Protein 4GDO (pdb70)

Secondary structure (DSSP, 8-state):
----HHHHHHHHHHHHHHHHHHHHHHHHHHHHHHHHHHHTT-/---HHHHHHHHHHHHHHHHHHHHHHHHHHHHHHHHHHHTT-/-HHHHHHHHHHHHHHHHHHHHHHHHHHHHHHHHHHTT-/-THHHHHHHHHHHHHHHHHHHHHHHHHHHHHHHHHHHHHH-/-HHHHHHHHHHHHHHHHHHHHHHHHHHHHH-/-HHHHHHHHHHHHHHHHHHHHHHHHHHHH-

Sequence (223 aa):
SHMRAEERERLAEVEAALEKQRQLAEAHAQAKAQAEREAKELHMRAEERERLAEVEAALEKQRQLAEAHAQAKAQAEREAKELAEERERLAEVEAALEKQRQLAEAHAQAKAQAEREAKELHMRAEERERLAEVEAALEKQRQLAEAHAQAKAQAEREAKELAEVEAALEKQRQLAEAHAQAKAQAEREAKELRLAEVEAALEKQRQLAEAHAQAKAQAEREA

InterPro domains:
  IPR001101 Plectin repeat [PF00681] (2866-2904)
  IPR001101 Plectin repeat [PF00681] (2942-2980)
  IPR001101 Plectin repeat [PF00681] (3194-3232)
  IPR001101 Plectin repeat [PF00681] (3270-3308)
  IPR001101 Plectin repeat [PF00681] (3525-3563)
  IPR001101 Plectin repeat [PF00681] (3601-3639)
  IPR001101 Plectin repeat [PF00681] (3860-3898)
  IPR001101 Plectin repeat [PF00681] (3936-3974)
  IPR001101 Plectin repeat [PF00681] (4065-4100)
  IPR001101 Plectin repeat [PF00681] (4103-4141)
  IPR001101 Plectin repeat [PF00681] (4179-4217)
  IPR001101 Plectin repeat [PF00681] (4280-4308)
  IPR001101 Plectin repeat [PF00681] (4448-4484)
  IPR001101 Plectin repeat [PF00681] (4524-4562)
  IPR001101 Plectin repeat [SM00250] (2826-2863)
  IPR001101 Plectin repeat [SM00250] (2864-2901)
  IPR001101 Plectin repeat [SM00250] (2902-2939)
  IPR001101 Plectin repeat [SM00250] (2940-2977)
  IPR001101 Plectin repeat [SM00250] (2981-3015)
  IPR001101 Plectin repeat [SM00250] (3116-3153)

Structure (mmCIF, N/CA/C/O backbone):
data_4GDO
#
_entry.id   4GDO
#
_cell.length_a   90.620
_cell.length_b   35.870
_cell.length_c   75.690
_cell.angle_alpha   90.00
_cell.angle_beta   94.11
_cell.angle_gamma   90.00
#
_symmetry.space_group_name_H-M   'C 1 2 1'
#
loop_
_entity.id
_entity.type
_entity.pdbx_description
1 polymer Plectin
2 water water
#
loop_
_atom_site.group_PDB
_atom_site.id
_atom_site.type_symbol
_atom_site.label_atom_id
_atom_site.label_alt_id
_atom_site.label_comp_id
_atom_site.label_asym_id
_atom_site.label_entity_id
_atom_site.label_seq_id
_atom_site.pdbx_PDB_ins_code
_atom_site.Cartn_x
_atom_site.Cartn_y
_atom_site.Cartn_z
_atom_site.occupancy
_atom_site.B_iso_or_equiv
_atom_site.auth_seq_id
_atom_site.auth_comp_id
_atom_site.auth_asym_id
_atom_site.auth_atom_id
_atom_site.pdbx_PDB_model_num
ATOM 1 N N . SER A 1 2 ? -17.508 33.039 13.644 1.00 76.82 1379 SER A N 1
ATOM 2 C CA . SER A 1 2 ? -18.937 33.332 13.617 1.00 74.45 1379 SER A CA 1
ATOM 3 C C . SER A 1 2 ? -19.243 34.669 14.287 1.00 75.66 1379 SER A C 1
ATOM 4 O O . SER A 1 2 ? -20.177 35.370 13.896 1.00 80.07 1379 SER A O 1
ATOM 11 N N . HIS A 1 3 ? -18.454 35.018 15.298 1.00 65.84 1380 HIS A N 1
ATOM 12 C CA . HIS A 1 3 ? -18.616 36.293 15.978 1.00 55.44 1380 HIS A CA 1
ATOM 13 C C . HIS A 1 3 ? -17.452 37.236 15.659 1.00 39.49 1380 HIS A C 1
ATOM 14 O O . HIS A 1 3 ? -17.320 38.289 16.276 1.00 34.49 1380 HIS A O 1
ATOM 27 N N . MET A 1 4 ? -16.617 36.860 14.694 1.00 35.85 1381 MET A N 1
ATOM 28 C CA . MET A 1 4 ? -15.513 37.725 14.267 1.00 29.59 1381 MET A CA 1
ATOM 29 C C . MET A 1 4 ? -16.036 38.779 13.294 1.00 26.76 1381 MET A C 1
ATOM 30 O O . MET A 1 4 ? -16.829 38.471 12.395 1.00 24.03 1381 MET A O 1
ATOM 44 N N . ARG A 1 5 ? -15.618 40.023 13.507 1.00 23.54 1382 ARG A N 1
ATOM 45 C CA . ARG A 1 5 ? -15.987 41.141 12.652 1.00 26.46 1382 ARG A CA 1
ATOM 46 C C . ARG A 1 5 ? -15.220 41.079 11.337 1.00 16.99 1382 ARG A C 1
ATOM 47 O O . ARG A 1 5 ? -14.146 40.483 11.269 1.00 18.66 1382 ARG A O 1
ATOM 68 N N . ALA A 1 6 ? -15.762 41.711 10.304 1.00 20.22 1383 ALA A N 1
ATOM 69 C CA . ALA A 1 6 ? -15.160 41.700 8.990 1.00 16.32 1383 ALA A CA 1
AT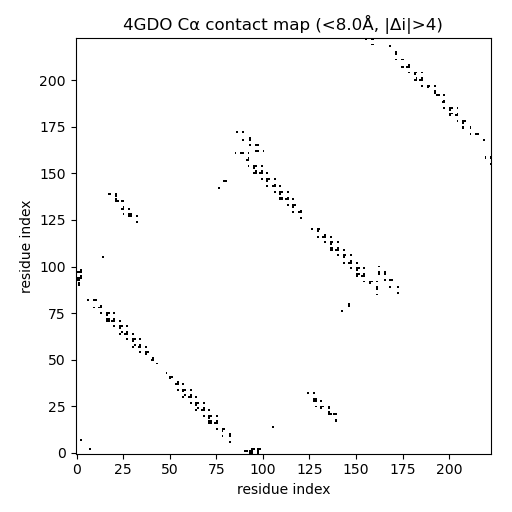OM 70 C C . ALA A 1 6 ? -13.744 42.266 9.040 1.00 11.91 1383 ALA A C 1
ATOM 71 O O . ALA A 1 6 ? -12.852 41.779 8.357 1.00 16.93 1383 ALA A O 1
ATOM 78 N N . GLU A 1 7 ? -13.540 43.302 9.854 1.00 17.88 1384 GLU A N 1
ATOM 79 C CA . GLU A 1 7 ? -12.222 43.941 9.935 1.00 16.75 1384 GLU A CA 1
ATOM 8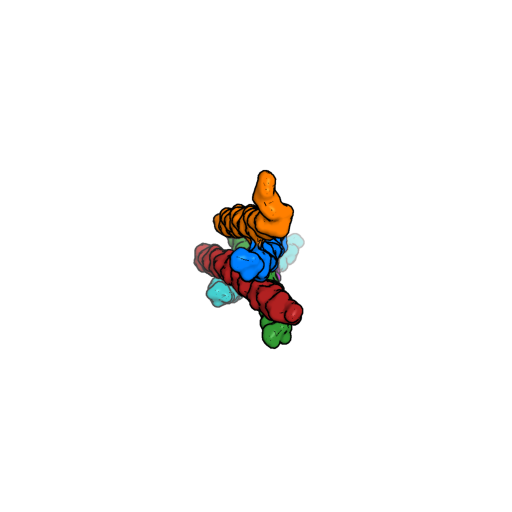0 C C . GLU A 1 7 ? -11.114 42.981 10.371 1.00 19.06 1384 GLU A C 1
ATOM 81 O O . GLU A 1 7 ? -9.979 43.093 9.899 1.00 18.82 1384 GLU A O 1
ATOM 93 N N . GLU A 1 8 ? -11.427 42.081 11.299 1.00 18.36 1385 GLU A N 1
ATOM 94 C CA . GLU A 1 8 ? -10.447 41.121 11.778 1.00 18.08 1385 GLU A CA 1
ATOM 95 C C . GLU A 1 8 ? -10.199 40.070 10.711 1.00 14.71 1385 GLU A C 1
ATOM 96 O O . GLU A 1 8 ? -9.063 39.627 10.543 1.00 14.63 1385 GLU A O 1
ATOM 108 N N . ARG A 1 9 ? -11.248 39.649 10.016 1.00 15.00 1386 ARG A N 1
ATOM 109 C CA . ARG A 1 9 ? -11.079 38.742 8.880 1.00 15.10 1386 ARG A CA 1
ATOM 110 C C . ARG A 1 9 ? -10.187 39.379 7.821 1.00 18.97 1386 ARG A C 1
ATOM 111 O O . ARG A 1 9 ? -9.317 38.721 7.251 1.00 16.52 1386 ARG A O 1
ATOM 132 N N . GLU A 1 10 ? -10.380 40.665 7.567 1.00 17.11 1387 GLU A N 1
ATOM 133 C CA . GLU A 1 10 ? -9.478 41.392 6.673 1.00 14.73 1387 GLU A CA 1
ATOM 134 C C . GLU A 1 10 ? -8.039 41.413 7.178 1.00 17.69 1387 GLU A C 1
ATOM 135 O O . GLU A 1 10 ? -7.106 41.254 6.397 1.00 15.30 1387 GLU A O 1
ATOM 147 N N . ARG A 1 11 ? -7.835 41.620 8.474 1.00 13.17 1388 ARG A N 1
ATOM 148 C CA . ARG A 1 11 ? -6.471 41.697 9.008 1.00 16.47 1388 ARG A CA 1
ATOM 149 C C . ARG A 1 11 ? -5.803 40.346 8.900 1.00 17.77 1388 ARG A C 1
ATOM 150 O O . ARG A 1 11 ? -4.642 40.278 8.561 1.00 14.96 1388 ARG A O 1
ATOM 171 N N . LEU A 1 12 ? -6.530 39.277 9.216 1.00 14.87 1389 LEU A N 1
ATOM 172 C CA . LEU A 1 12 ? -5.994 37.922 9.043 1.00 15.09 1389 LEU A CA 1
ATOM 173 C C . LEU A 1 12 ? -5.555 37.639 7.608 1.00 17.57 1389 LEU A C 1
ATOM 174 O O . LEU A 1 12 ? -4.442 37.107 7.364 1.00 15.32 1389 LEU A O 1
ATOM 190 N N . ALA A 1 13 ? -6.399 38.031 6.661 1.00 12.65 1390 ALA A N 1
ATOM 191 C CA . ALA A 1 13 ? -6.109 37.816 5.234 1.00 13.61 1390 ALA A CA 1
ATOM 192 C C . ALA A 1 13 ? -4.856 38.607 4.826 1.00 17.04 1390 ALA A C 1
ATOM 193 O O . ALA A 1 13 ? -3.971 38.116 4.098 1.00 16.04 1390 ALA A O 1
ATOM 200 N N . GLU A 1 14 ? -4.770 39.833 5.317 1.00 18.34 1391 GLU A N 1
ATOM 201 C CA . GLU A 1 14 ? -3.605 40.681 5.085 1.00 15.20 1391 GLU A CA 1
ATOM 202 C C . GLU A 1 14 ? -2.321 40.040 5.615 1.00 15.01 1391 GLU A C 1
ATOM 203 O O . GLU A 1 14 ? -1.320 40.031 4.910 1.00 14.87 1391 GLU A O 1
ATOM 215 N N . VAL A 1 15 ? -2.338 39.508 6.838 1.00 15.26 1392 VAL A N 1
ATOM 216 C CA . VAL A 1 15 ? -1.152 38.895 7.440 1.00 16.64 1392 VAL A CA 1
ATOM 217 C C . VAL A 1 15 ? -0.753 37.671 6.630 1.00 12.97 1392 VAL A C 1
ATOM 218 O O . VAL A 1 15 ? 0.417 37.471 6.301 1.00 12.59 1392 VAL A O 1
ATOM 231 N N . GLU A 1 16 ? -1.749 36.873 6.275 1.00 15.33 1393 GLU A N 1
ATOM 232 C CA . GLU A 1 16 ? -1.519 35.681 5.493 1.00 16.57 1393 GLU A CA 1
ATOM 233 C C . GLU A 1 16 ? -0.862 36.021 4.158 1.00 17.54 1393 GLU A C 1
ATOM 234 O O . GLU A 1 16 ? 0.122 35.380 3.756 1.00 12.91 1393 GLU A O 1
ATOM 246 N N . ALA A 1 17 ? -1.354 37.063 3.508 1.00 11.80 1394 ALA A N 1
ATOM 247 C CA . ALA A 1 17 ? -0.776 37.495 2.238 1.00 14.74 1394 ALA A CA 1
ATOM 248 C C . ALA A 1 17 ? 0.664 38.014 2.461 1.00 10.47 1394 ALA A C 1
ATOM 249 O O . ALA A 1 17 ? 1.591 37.728 1.682 1.00 13.10 1394 ALA A O 1
ATOM 256 N N . ALA A 1 18 ? 0.879 38.765 3.538 1.00 9.71 1395 ALA A N 1
ATOM 257 C CA . ALA A 1 18 ? 2.224 39.283 3.834 1.00 12.08 1395 ALA A CA 1
ATOM 258 C C . ALA A 1 18 ? 3.234 38.181 4.113 1.00 12.91 1395 ALA A C 1
ATOM 259 O O . ALA A 1 18 ? 4.408 38.294 3.718 1.00 11.88 1395 ALA A O 1
ATOM 266 N N . LEU A 1 19 ? 2.798 37.133 4.804 1.00 14.33 1396 LEU A N 1
ATOM 267 C CA . LEU A 1 19 ? 3.670 36.005 5.058 1.00 9.80 1396 LEU A CA 1
ATOM 268 C C . LEU A 1 19 ? 4.031 35.286 3.760 1.00 12.04 1396 LEU A C 1
ATOM 269 O O . LEU A 1 19 ? 5.157 34.794 3.598 1.00 10.78 1396 LEU A O 1
ATOM 285 N N . GLU A 1 20 ? 3.095 35.217 2.831 1.00 12.51 1397 GLU A N 1
ATOM 286 C CA . GLU A 1 20 ? 3.361 34.596 1.545 1.00 18.25 1397 GLU A CA 1
ATOM 287 C C . GLU A 1 20 ? 4.325 35.440 0.718 1.00 13.79 1397 GLU A C 1
ATOM 288 O O . GLU A 1 20 ? 5.230 34.925 0.080 1.00 14.73 1397 GLU A O 1
ATOM 300 N N . LYS A 1 21 ? 4.137 36.749 0.728 1.00 11.00 1398 LYS A N 1
ATOM 301 C CA . LYS A 1 21 ? 5.076 37.614 0.031 1.00 15.34 1398 LYS A CA 1
ATOM 302 C C . LYS A 1 21 ? 6.488 37.434 0.590 1.00 11.36 1398 LYS A C 1
ATOM 303 O O . LYS A 1 21 ? 7.486 37.346 -0.168 1.00 14.12 1398 LYS A O 1
ATOM 322 N N . GLN A 1 22 ? 6.603 37.379 1.913 1.00 10.62 1399 GLN A N 1
ATOM 323 C CA . GLN A 1 22 ? 7.887 37.126 2.545 1.00 8.27 1399 GLN A CA 1
ATOM 324 C C . GLN A 1 22 ? 8.482 35.773 2.119 1.00 10.84 1399 GLN A C 1
ATOM 325 O O . GLN A 1 22 ? 9.677 35.683 1.804 1.00 12.76 1399 GLN A O 1
ATOM 339 N N . ARG A 1 23 ? 7.663 34.731 2.088 1.00 13.23 1400 ARG A N 1
ATOM 340 C CA . ARG A 1 23 ? 8.127 33.395 1.706 1.00 12.36 1400 ARG A CA 1
ATOM 341 C C . ARG A 1 23 ? 8.643 33.416 0.276 1.00 10.55 1400 ARG A C 1
ATOM 342 O O . ARG A 1 23 ? 9.743 32.928 -0.016 1.00 14.49 1400 ARG A O 1
ATOM 363 N N . GLN A 1 24 ? 7.920 34.088 -0.612 1.00 9.36 1401 GLN A N 1
ATOM 364 C CA . GLN A 1 24 ? 8.344 34.100 -2.001 1.00 12.55 1401 GLN A CA 1
ATOM 365 C C . GLN A 1 24 ? 9.627 34.894 -2.151 1.00 13.24 1401 GLN A C 1
ATOM 366 O O . GLN A 1 24 ? 10.475 34.485 -2.903 1.00 13.92 1401 GLN A O 1
ATOM 380 N N . LEU A 1 25 ? 9.746 36.019 -1.448 1.00 9.05 1402 LEU A N 1
ATOM 381 C CA . LEU A 1 25 ? 10.991 36.790 -1.508 1.00 10.72 1402 LEU A CA 1
ATOM 382 C C . LEU A 1 25 ? 12.182 36.052 -0.891 1.00 11.82 1402 LEU A C 1
ATOM 383 O O . LEU A 1 25 ? 13.336 36.227 -1.334 1.00 11.82 1402 LEU A O 1
ATOM 399 N N . ALA A 1 26 ? 11.934 35.236 0.127 1.00 11.39 1403 ALA A N 1
ATOM 400 C CA . ALA A 1 26 ? 13.027 34.455 0.705 1.00 9.86 1403 ALA A CA 1
ATOM 401 C C . ALA A 1 26 ? 13.578 33.503 -0.337 1.00 15.97 1403 ALA A C 1
ATOM 402 O O . ALA A 1 26 ? 14.796 33.364 -0.467 1.00 12.24 1403 ALA A O 1
ATOM 409 N N . GLU A 1 27 ? 12.687 32.849 -1.073 1.00 16.36 1404 GLU A N 1
ATOM 410 C CA . GLU A 1 27 ? 13.101 31.920 -2.135 1.00 14.85 1404 GLU A CA 1
ATOM 411 C C . GLU A 1 27 ? 13.857 32.657 -3.252 1.00 14.14 1404 GLU A C 1
ATOM 412 O O . GLU A 1 27 ? 14.907 32.194 -3.756 1.00 16.01 1404 GLU A O 1
ATOM 424 N N . ALA A 1 28 ? 13.323 33.813 -3.628 1.00 13.89 1405 ALA A N 1
ATOM 425 C CA . ALA A 1 28 ? 13.922 34.615 -4.667 1.00 13.73 1405 ALA A CA 1
ATOM 426 C C . ALA A 1 28 ? 15.329 35.088 -4.257 1.00 10.60 1405 ALA A C 1
ATOM 427 O O . ALA A 1 28 ? 16.284 35.023 -5.026 1.00 14.94 1405 ALA A O 1
ATOM 434 N N . HIS A 1 29 ? 15.446 35.581 -3.029 1.00 9.78 1406 HIS A N 1
ATOM 435 C CA . HIS A 1 29 ? 16.734 35.974 -2.499 1.00 11.49 1406 HIS A CA 1
ATOM 436 C C . HIS A 1 29 ? 17.739 34.803 -2.496 1.00 12.45 1406 HIS A C 1
ATOM 437 O O . HIS A 1 29 ? 18.923 34.956 -2.879 1.00 10.62 1406 HIS A O 1
ATOM 450 N N . ALA A 1 30 ? 17.300 33.621 -2.053 1.00 13.08 1407 ALA A N 1
ATOM 451 C CA . ALA A 1 30 ? 18.177 32.449 -2.005 1.00 17.18 1407 ALA A CA 1
ATOM 452 C C . ALA A 1 30 ? 18.679 32.084 -3.389 1.00 15.13 1407 ALA A C 1
ATOM 453 O O . ALA A 1 30 ? 19.844 31.736 -3.564 1.00 14.50 1407 ALA A O 1
ATOM 460 N N . GLN A 1 31 ? 17.807 32.215 -4.379 1.00 16.25 1408 GLN A N 1
ATOM 461 C CA . GLN A 1 31 ? 18.166 31.951 -5.753 1.00 15.81 1408 GLN A CA 1
ATOM 462 C C . GLN A 1 31 ? 19.185 32.996 -6.263 1.00 13.64 1408 GLN A C 1
ATOM 463 O O . GLN A 1 31 ? 20.214 32.638 -6.882 1.00 14.70 1408 GLN A O 1
ATOM 477 N N . ALA A 1 32 ? 18.947 34.271 -5.975 1.00 11.12 1409 ALA A N 1
ATOM 478 C CA . ALA A 1 32 ? 19.898 35.340 -6.292 1.00 14.49 1409 ALA A CA 1
ATOM 479 C C . ALA A 1 32 ? 21.253 35.124 -5.636 1.00 14.06 1409 ALA A C 1
ATOM 480 O O . ALA A 1 32 ? 22.299 35.385 -6.244 1.00 12.32 1409 ALA A O 1
ATOM 487 N N . LYS A 1 33 ? 21.236 34.669 -4.389 1.00 11.88 1410 LYS A N 1
ATOM 488 C CA . LYS A 1 33 ? 22.477 34.381 -3.685 1.00 12.83 1410 LYS A CA 1
ATOM 489 C C . LYS A 1 33 ? 23.264 33.230 -4.316 1.00 14.75 1410 LYS A C 1
ATOM 490 O O . LYS A 1 33 ? 24.486 33.321 -4.509 1.00 15.06 1410 LYS A O 1
ATOM 509 N N . ALA A 1 34 ? 22.575 32.147 -4.657 1.00 17.02 1411 ALA A N 1
ATOM 510 C CA . ALA A 1 34 ? 23.262 31.042 -5.316 1.00 18.19 1411 ALA A CA 1
ATOM 511 C C . ALA A 1 34 ? 23.767 31.481 -6.696 1.00 14.22 1411 ALA A C 1
ATOM 512 O O . ALA A 1 34 ? 24.823 31.044 -7.149 1.00 16.89 1411 ALA A O 1
ATOM 519 N N . GLN A 1 35 ? 23.010 32.357 -7.355 1.00 15.72 1412 GLN A N 1
ATOM 520 C CA . GLN A 1 35 ? 23.408 32.873 -8.662 1.00 20.90 1412 GLN A CA 1
ATOM 521 C C . GLN A 1 35 ? 24.676 33.734 -8.592 1.00 20.28 1412 GLN A C 1
ATOM 522 O O . GLN A 1 35 ? 25.597 33.597 -9.422 1.00 15.81 1412 GLN A O 1
ATOM 536 N N . ALA A 1 36 ? 24.720 34.616 -7.596 1.00 14.13 1413 ALA A N 1
ATOM 537 C CA . ALA A 1 36 ? 25.868 35.478 -7.371 1.00 11.93 1413 ALA A CA 1
ATOM 538 C C . ALA A 1 36 ? 27.087 34.631 -6.995 1.00 11.77 1413 ALA A C 1
ATOM 539 O O . ALA A 1 36 ? 28.206 34.876 -7.464 1.00 15.20 1413 ALA A O 1
ATOM 546 N N . GLU A 1 37 ? 26.891 33.641 -6.128 1.00 12.24 1414 GLU A N 1
ATOM 547 C CA . GLU A 1 37 ? 28.010 32.745 -5.778 1.00 16.11 1414 GLU A CA 1
ATOM 548 C C . GLU A 1 37 ? 28.609 32.064 -7.005 1.00 17.86 1414 GLU A C 1
ATOM 549 O O . GLU A 1 37 ? 29.831 31.936 -7.139 1.00 20.80 1414 GLU A O 1
ATOM 561 N N . ARG A 1 38 ? 27.748 31.607 -7.901 1.00 18.61 1415 ARG A N 1
ATOM 562 C CA . ARG A 1 38 ? 28.202 30.901 -9.083 1.00 21.26 1415 ARG A CA 1
ATOM 563 C C . ARG A 1 38 ? 28.893 31.865 -10.007 1.00 22.93 1415 ARG A C 1
ATOM 564 O O . ARG A 1 38 ? 29.935 31.549 -10.545 1.00 19.83 1415 ARG A O 1
ATOM 585 N N . GLU A 1 39 ? 28.329 33.053 -10.177 1.00 17.61 1416 GLU A N 1
ATOM 586 C CA . GLU A 1 39 ? 28.966 34.074 -11.020 1.00 23.47 1416 GLU A CA 1
ATOM 587 C C . GLU A 1 39 ? 30.335 34.537 -10.501 1.00 24.93 1416 GLU A C 1
ATOM 588 O O . GLU A 1 39 ? 31.286 34.747 -11.283 1.00 28.66 1416 GLU A O 1
ATOM 600 N N . ALA A 1 40 ? 30.455 34.702 -9.189 1.00 15.71 1417 ALA A N 1
ATOM 601 C CA . ALA A 1 40 ? 31.713 35.144 -8.589 1.00 20.32 1417 ALA A CA 1
ATOM 602 C C . ALA A 1 40 ? 32.832 34.101 -8.714 1.00 24.31 1417 ALA A C 1
ATOM 603 O O . ALA A 1 40 ? 34.005 34.436 -8.500 1.00 24.03 1417 ALA A O 1
ATOM 610 N N . LYS A 1 41 ? 32.498 32.854 -9.047 1.00 22.01 1418 LYS A N 1
ATOM 611 C CA . LYS A 1 41 ? 33.537 31.854 -9.326 1.00 28.09 1418 LYS A CA 1
ATOM 612 C C . LYS A 1 41 ? 34.416 32.296 -10.478 1.00 36.10 1418 LYS A C 1
ATOM 613 O O . LYS A 1 41 ? 35.582 31.921 -10.558 1.00 40.12 1418 LYS A O 1
ATOM 632 N N . GLU A 1 42 ? 33.863 33.093 -11.382 1.00 36.33 1419 GLU A N 1
ATOM 633 C CA . GLU A 1 42 ? 34.610 33.463 -12.578 1.00 43.76 1419 GLU A CA 1
ATOM 634 C C . GLU A 1 42 ? 35.634 34.571 -12.327 1.00 37.45 1419 GLU A C 1
ATOM 635 O O . GLU A 1 42 ? 36.449 34.877 -13.198 1.00 35.59 1419 GLU A O 1
ATOM 647 N N . LEU A 1 43 ? 35.609 35.159 -11.139 1.00 31.22 1420 LEU A N 1
ATOM 648 C CA . LEU A 1 43 ? 36.562 36.203 -10.784 1.00 29.92 1420 LEU A CA 1
ATOM 649 C C . LEU A 1 43 ? 37.972 35.644 -10.658 1.00 36.78 1420 LEU A C 1
ATOM 650 O O . LEU A 1 43 ? 38.152 34.466 -10.341 1.00 34.35 1420 LEU A O 1
ATOM 667 N N . HIS B 1 3 ? 39.290 50.760 -22.453 1.00 62.47 1380 HIS B N 1
ATOM 668 C CA . HIS B 1 3 ? 40.246 50.085 -23.322 1.00 62.64 1380 HIS B CA 1
ATOM 669 C C . HIS B 1 3 ? 40.657 48.734 -22.746 1.00 50.75 1380 HIS B C 1
ATOM 670 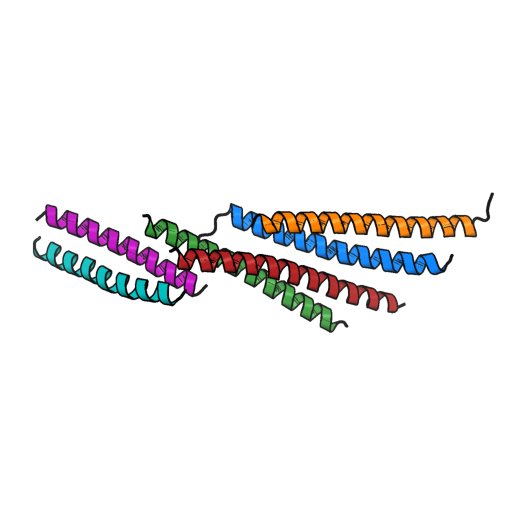O O . HIS B 1 3 ? 41.465 48.021 -23.337 1.00 38.83 1380 HIS B O 1
ATOM 682 N N . MET B 1 4 ? 40.118 48.390 -21.580 1.00 45.01 1381 MET B N 1
ATOM 683 C CA . MET B 1 4 ? 40.368 47.078 -21.004 1.00 36.18 1381 MET B CA 1
ATOM 684 C C . MET B 1 4 ? 39.759 45.994 -21.890 1.00 36.22 1381 MET B C 1
ATOM 685 O O . MET B 1 4 ? 38.908 46.273 -22.731 1.00 41.43 1381 MET B O 1
ATOM 699 N N . ARG B 1 5 ? 40.221 44.762 -21.713 1.00 31.32 1382 ARG B N 1
ATOM 700 C CA . ARG B 1 5 ? 39.748 43.638 -22.507 1.00 34.51 1382 ARG B CA 1
ATOM 701 C C . ARG B 1 5 ? 38.258 43.408 -22.277 1.00 42.80 1382 ARG B C 1
ATOM 702 O O . ARG B 1 5 ? 37.797 43.358 -21.138 1.00 34.99 1382 ARG B O 1
ATOM 723 N N . ALA B 1 6 ? 37.513 43.256 -23.363 1.00 41.64 1383 ALA B N 1
ATOM 724 C CA . ALA B 1 6 ? 36.073 43.054 -23.274 1.00 33.74 1383 ALA B CA 1
ATOM 725 C C . ALA B 1 6 ? 35.714 41.889 -22.353 1.00 31.90 1383 ALA B C 1
ATOM 726 O O . ALA B 1 6 ? 34.684 41.914 -21.689 1.00 33.18 1383 ALA B O 1
ATOM 733 N N . GLU B 1 7 ? 36.557 40.865 -22.317 1.00 29.77 1384 GLU B N 1
ATOM 734 C CA . GLU B 1 7 ? 36.332 39.718 -21.443 1.00 33.43 1384 GLU B CA 1
ATOM 735 C C . GLU B 1 7 ? 36.282 40.150 -19.977 1.00 31.40 1384 GLU B C 1
ATOM 736 O O . GLU B 1 7 ? 35.357 39.797 -19.234 1.00 30.82 1384 GLU B O 1
ATOM 748 N N . GLU B 1 8 ? 37.272 40.927 -19.556 1.00 25.62 1385 GLU B N 1
ATOM 749 C CA . GLU B 1 8 ? 37.300 41.373 -18.169 1.00 25.17 1385 GLU B CA 1
ATOM 750 C C . GLU B 1 8 ? 36.151 42.333 -17.912 1.00 23.21 1385 GLU B C 1
ATOM 751 O O . GLU B 1 8 ? 35.501 42.273 -16.867 1.00 24.88 1385 GLU B O 1
ATOM 763 N N . ARG B 1 9 ? 35.881 43.216 -18.862 1.00 23.50 1386 ARG B N 1
ATOM 764 C CA . ARG B 1 9 ? 34.839 44.203 -18.639 1.00 33.20 1386 ARG B CA 1
ATOM 765 C C . ARG B 1 9 ? 33.500 43.493 -18.451 1.00 25.40 1386 ARG B C 1
ATOM 766 O O . ARG B 1 9 ? 32.748 43.787 -17.514 1.00 22.94 1386 ARG B O 1
ATOM 787 N N . GLU B 1 10 ? 33.204 42.546 -19.335 1.00 21.38 1387 GLU B N 1
ATOM 788 C CA . GLU B 1 10 ? 31.938 41.810 -19.234 1.00 25.24 1387 GLU B CA 1
ATOM 789 C C . GLU B 1 10 ? 31.837 41.004 -17.939 1.00 21.26 1387 GLU B C 1
ATOM 790 O O . GLU B 1 10 ? 30.782 40.956 -17.316 1.00 22.52 1387 GLU B O 1
ATOM 802 N N . ARG B 1 11 ? 32.936 40.387 -17.530 1.00 24.07 1388 ARG B N 1
ATOM 803 C CA . ARG B 1 11 ? 32.958 39.590 -16.309 1.00 23.02 1388 ARG B CA 1
ATOM 804 C C . ARG B 1 11 ? 32.698 40.445 -15.079 1.00 24.95 1388 ARG B C 1
ATOM 805 O O . ARG B 1 11 ? 31.878 40.117 -14.227 1.00 21.25 1388 ARG B O 1
ATOM 826 N N . LEU B 1 12 ? 33.394 41.567 -14.983 1.00 20.78 1389 LEU B N 1
ATOM 827 C CA . LEU B 1 12 ? 33.179 42.434 -13.834 1.00 21.36 1389 LEU B CA 1
ATOM 828 C C . LEU B 1 12 ? 31.735 42.959 -13.775 1.00 18.49 1389 LEU B C 1
ATOM 829 O O . LEU B 1 12 ? 31.138 43.007 -12.707 1.00 19.86 1389 LEU B O 1
ATOM 845 N N . ALA B 1 13 ? 31.162 43.308 -14.929 1.00 15.32 1390 ALA B N 1
ATOM 846 C CA . ALA B 1 13 ? 29.786 43.800 -14.967 1.00 15.15 1390 ALA B CA 1
ATOM 847 C C . ALA B 1 13 ? 28.770 42.751 -14.551 1.00 21.37 1390 ALA B C 1
ATOM 848 O O . ALA B 1 13 ? 27.836 43.065 -13.813 1.00 18.82 1390 ALA B O 1
ATOM 855 N N . GLU B 1 14 ? 28.943 41.522 -15.032 1.00 19.89 1391 GLU B N 1
ATOM 856 C CA . GLU B 1 14 ? 28.000 40.455 -14.732 1.00 21.99 1391 GLU B CA 1
ATOM 857 C C . GLU B 1 14 ? 28.022 40.100 -13.248 1.00 24.01 1391 GLU B C 1
ATOM 858 O O . GLU B 1 14 ? 26.980 39.871 -12.643 1.00 16.99 1391 GLU B O 1
ATOM 870 N N . VAL B 1 15 ? 29.208 40.027 -12.658 1.00 18.29 1392 VAL B N 1
ATOM 871 C CA . VAL B 1 15 ? 29.303 39.759 -11.225 1.00 15.27 1392 VAL B CA 1
ATOM 872 C C . VAL B 1 15 ? 28.725 40.896 -10.388 1.00 15.40 1392 VAL B C 1
ATOM 873 O O . VAL B 1 15 ? 27.956 40.677 -9.439 1.00 16.05 1392 VAL B O 1
ATOM 886 N N . GLU B 1 16 ? 29.082 42.127 -10.734 1.00 15.72 1393 GLU B N 1
ATOM 887 C CA . GLU B 1 16 ? 28.502 43.292 -10.075 1.00 14.48 1393 GLU B CA 1
ATOM 888 C C . GLU B 1 16 ? 26.963 43.272 -10.118 1.00 16.94 1393 GLU B C 1
ATOM 889 O O . GLU B 1 16 ? 26.293 43.597 -9.145 1.00 18.63 1393 GLU B O 1
ATOM 901 N N . ALA B 1 17 ? 26.406 42.882 -11.257 1.00 15.44 1394 ALA B N 1
ATOM 902 C CA . ALA B 1 17 ? 24.972 42.897 -11.416 1.00 16.25 1394 ALA B CA 1
ATOM 903 C C . ALA B 1 17 ? 24.313 41.820 -10.571 1.00 16.59 1394 ALA B C 1
ATOM 904 O O . ALA B 1 17 ? 23.203 42.034 -10.072 1.00 13.44 1394 ALA B O 1
ATOM 911 N N . ALA B 1 18 ? 24.970 40.677 -10.427 1.00 13.32 1395 ALA B N 1
ATOM 912 C CA . ALA B 1 18 ? 24.427 39.575 -9.657 1.00 16.08 1395 ALA B CA 1
ATOM 913 C C . ALA B 1 18 ? 24.458 39.950 -8.184 1.00 15.48 1395 ALA B C 1
ATOM 914 O O . ALA B 1 18 ? 23.526 39.670 -7.435 1.00 13.79 1395 ALA B O 1
ATOM 921 N N . LEU B 1 19 ? 25.527 40.610 -7.756 1.00 16.45 1396 LEU B N 1
ATOM 922 C CA . LEU B 1 19 ? 25.611 41.038 -6.370 1.00 13.32 1396 LEU B CA 1
ATOM 923 C C . LEU B 1 19 ? 24.525 42.058 -6.056 1.00 10.61 1396 LEU B C 1
ATOM 924 O O . LEU B 1 19 ? 23.915 42.043 -4.985 1.00 13.06 1396 LEU B O 1
ATOM 940 N N . GLU B 1 20 ? 24.266 42.951 -7.003 1.00 11.22 1397 GLU B N 1
ATOM 941 C CA . GLU B 1 20 ? 23.273 43.983 -6.786 1.00 16.45 1397 GLU B CA 1
ATOM 942 C C . GLU B 1 20 ? 21.888 43.360 -6.674 1.00 12.78 1397 GLU B C 1
ATOM 943 O O . GLU B 1 20 ? 21.128 43.742 -5.827 1.00 12.81 1397 GLU B O 1
ATOM 955 N N . LYS B 1 21 ? 21.604 42.385 -7.523 1.00 14.54 1398 LYS B N 1
ATOM 956 C CA . LYS B 1 21 ? 20.337 41.670 -7.475 1.00 14.06 1398 LYS B CA 1
ATOM 957 C C . LYS B 1 21 ? 20.117 41.028 -6.111 1.00 14.84 1398 LYS B C 1
ATOM 958 O O . LYS B 1 21 ? 19.050 41.108 -5.536 1.00 11.44 1398 LYS B O 1
ATOM 977 N N . GLN B 1 22 ? 21.142 40.352 -5.616 1.00 13.53 1399 GLN B N 1
ATOM 978 C CA . GLN B 1 22 ? 21.092 39.712 -4.298 1.00 9.49 1399 GLN B CA 1
ATOM 979 C C . GLN B 1 22 ? 20.815 40.742 -3.206 1.00 14.13 1399 GLN B C 1
ATOM 980 O O . GLN B 1 22 ? 19.946 40.551 -2.381 1.00 10.57 1399 GLN B O 1
ATOM 994 N N . ARG B 1 23 ? 21.530 41.863 -3.231 1.00 12.70 1400 ARG B N 1
ATOM 995 C CA . ARG B 1 23 ? 21.302 42.903 -2.244 1.00 12.27 1400 ARG B CA 1
ATOM 996 C C . ARG B 1 23 ? 19.845 43.427 -2.282 1.00 9.77 1400 ARG B C 1
ATOM 997 O O . ARG B 1 23 ? 19.215 43.624 -1.256 1.00 12.47 1400 ARG B O 1
ATOM 1018 N N . GLN B 1 24 ? 19.366 43.716 -3.486 1.00 12.21 1401 GLN B N 1
ATOM 1019 C CA . GLN B 1 24 ? 18.022 44.224 -3.668 1.00 12.85 1401 GLN B CA 1
ATOM 1020 C C . GLN B 1 24 ? 16.994 43.291 -3.103 1.00 13.25 1401 GLN B C 1
ATOM 1021 O O . GLN B 1 24 ? 16.039 43.749 -2.510 1.00 13.68 1401 GLN B O 1
ATOM 1035 N N . LEU B 1 25 ? 17.173 41.992 -3.322 1.00 10.94 1402 LEU B N 1
ATOM 1036 C CA . LEU B 1 25 ? 16.199 41.001 -2.881 1.00 12.59 1402 LEU B CA 1
ATOM 1037 C C . LEU B 1 25 ? 16.293 40.722 -1.389 1.00 11.72 1402 LEU B C 1
ATOM 1038 O O . LEU B 1 25 ? 15.289 40.385 -0.737 1.00 11.45 1402 LEU B O 1
ATOM 1054 N N . ALA B 1 26 ? 17.511 40.806 -0.855 1.00 13.56 1403 ALA B N 1
ATOM 1055 C CA . ALA B 1 26 ? 17.727 40.803 0.583 1.00 13.82 1403 ALA B CA 1
ATOM 1056 C C . ALA B 1 26 ? 16.899 41.917 1.250 1.00 13.34 1403 ALA B C 1
ATOM 1057 O O . ALA B 1 26 ? 16.151 41.679 2.233 1.00 16.25 1403 ALA B O 1
ATOM 1064 N N . GLU B 1 27 ? 17.021 43.140 0.742 1.00 13.03 1404 GLU B N 1
ATOM 1065 C CA . GLU B 1 27 ? 16.250 44.255 1.267 1.00 13.32 1404 GLU B CA 1
ATOM 1066 C C . GLU B 1 27 ? 14.734 44.077 1.042 1.00 10.00 1404 GLU B C 1
ATOM 1067 O O . GLU B 1 27 ? 13.966 44.337 1.935 1.00 13.72 1404 GLU B O 1
ATOM 1079 N N . ALA B 1 28 ? 14.319 43.597 -0.134 1.00 10.59 1405 ALA B N 1
ATOM 1080 C CA . ALA B 1 28 ? 12.911 43.354 -0.374 1.00 12.86 1405 ALA B CA 1
ATOM 1081 C C . ALA B 1 28 ? 12.393 42.355 0.644 1.00 12.48 1405 ALA B C 1
ATOM 1082 O O . ALA B 1 28 ? 11.331 42.540 1.214 1.00 11.24 1405 ALA B O 1
ATOM 1089 N N . HIS B 1 29 ? 13.138 41.287 0.870 1.00 13.89 1406 HIS B N 1
ATOM 1090 C CA . HIS B 1 29 ? 12.714 40.289 1.834 1.00 15.23 1406 HIS B CA 1
ATOM 1091 C C . HIS B 1 29 ? 12.634 40.864 3.259 1.00 15.13 1406 HIS B C 1
ATOM 1092 O O . HIS B 1 29 ? 11.714 40.622 4.011 1.00 14.30 1406 HIS B O 1
ATOM 1105 N N . ALA B 1 30 ? 13.599 41.682 3.622 1.00 12.83 1407 ALA B N 1
ATOM 1106 C CA . ALA B 1 30 ? 13.610 42.252 4.947 1.00 13.53 1407 ALA B CA 1
ATOM 1107 C C . ALA B 1 30 ? 12.404 43.163 5.124 1.00 14.10 1407 ALA B C 1
ATOM 1108 O O . ALA B 1 30 ? 11.854 43.252 6.197 1.00 17.54 1407 ALA B O 1
ATOM 1115 N N . GLN B 1 31 ? 12.052 43.892 4.075 1.00 14.63 1408 GLN B N 1
ATOM 1116 C CA . GLN B 1 31 ? 10.911 44.809 4.124 1.00 13.78 1408 GLN B CA 1
ATOM 1117 C C . GLN B 1 31 ? 9.607 44.021 4.281 1.00 17.53 1408 GLN B C 1
ATOM 1118 O O . GLN B 1 31 ? 8.702 44.415 5.037 1.00 15.19 1408 GLN B O 1
ATOM 1132 N N . ALA B 1 32 ? 9.503 42.922 3.536 1.00 16.53 1409 ALA B N 1
ATOM 1133 C CA . ALA B 1 32 ? 8.316 42.058 3.605 1.00 13.03 1409 ALA B CA 1
ATOM 1134 C C . ALA B 1 32 ? 8.156 41.381 4.959 1.00 13.27 1409 ALA B C 1
ATOM 1135 O O . ALA B 1 32 ? 7.041 41.291 5.514 1.00 12.44 1409 ALA B O 1
ATOM 1142 N N . LYS B 1 33 ? 9.253 40.914 5.513 1.00 14.02 1410 LYS B N 1
ATOM 1143 C CA . LYS B 1 33 ? 9.244 40.378 6.869 1.00 14.43 1410 LYS B CA 1
ATOM 1144 C C . LYS B 1 33 ? 8.813 41.416 7.900 1.00 18.96 1410 LYS B C 1
ATOM 1145 O O . LYS B 1 33 ? 8.010 41.121 8.773 1.00 18.24 1410 LYS B O 1
ATOM 1164 N N . ALA B 1 34 ? 9.346 42.627 7.799 1.00 14.16 1411 ALA B N 1
ATOM 1165 C CA . ALA B 1 34 ? 8.995 43.686 8.742 1.00 14.35 1411 ALA B CA 1
ATOM 1166 C C . ALA B 1 34 ? 7.494 43.993 8.662 1.00 13.96 1411 ALA B C 1
ATOM 1167 O O . ALA B 1 34 ? 6.817 44.126 9.691 1.00 19.89 1411 ALA B O 1
ATOM 1174 N N . GLN B 1 35 ? 6.974 44.099 7.436 1.00 13.27 1412 GLN B N 1
ATOM 1175 C CA . GLN B 1 35 ? 5.541 44.282 7.231 1.00 18.45 1412 GLN B CA 1
ATOM 1176 C C . GLN B 1 35 ? 4.699 43.152 7.816 1.00 21.82 1412 GLN B C 1
ATOM 1177 O O . GLN B 1 35 ? 3.687 43.410 8.478 1.00 18.11 1412 GLN B O 1
ATOM 1191 N N . ALA B 1 36 ? 5.090 41.902 7.578 1.00 14.73 1413 ALA B N 1
ATOM 1192 C CA . ALA B 1 36 ? 4.320 40.777 8.103 1.00 18.04 1413 ALA B CA 1
ATOM 1193 C C . ALA B 1 36 ? 4.307 40.758 9.628 1.00 22.48 1413 ALA B C 1
ATOM 1194 O O . ALA B 1 36 ? 3.285 40.432 10.254 1.00 18.20 1413 ALA B O 1
ATOM 1201 N N . GLU B 1 37 ? 5.448 41.083 10.221 1.00 16.32 1414 GLU B N 1
ATOM 1202 C CA . GLU B 1 37 ? 5.600 41.066 11.677 1.00 14.66 1414 GLU B CA 1
ATOM 1203 C C . GLU B 1 37 ? 4.769 42.174 12.287 1.00 22.55 1414 GLU B C 1
ATOM 1204 O O . GLU B 1 37 ? 4.117 41.979 13.308 1.00 21.08 1414 GLU B O 1
ATOM 1216 N N . ARG B 1 38 ? 4.795 43.342 11.666 1.00 20.22 1415 ARG B N 1
ATOM 1217 C CA . ARG B 1 38 ? 4.031 44.486 12.156 1.00 30.09 1415 ARG B CA 1
ATOM 1218 C C . ARG B 1 38 ? 2.535 44.168 12.189 1.00 27.80 1415 ARG B C 1
ATOM 1219 O O . ARG B 1 38 ? 1.856 44.339 13.214 1.00 25.58 1415 ARG B O 1
ATOM 1240 N N . GLU B 1 39 ? 2.032 43.722 11.046 1.00 20.05 1416 GLU B N 1
ATOM 1241 C CA . GLU B 1 39 ? 0.629 43.339 10.909 1.00 18.77 1416 GLU B CA 1
ATOM 1242 C C . GLU B 1 39 ? 0.215 42.178 11.801 1.00 25.04 1416 GLU B C 1
ATOM 1243 O O . GLU B 1 39 ? -0.919 42.131 12.255 1.00 24.46 1416 GLU B O 1
ATOM 1255 N N . ALA B 1 40 ? 1.121 41.253 12.071 1.00 15.68 1417 ALA B N 1
ATOM 1256 C CA . ALA B 1 40 ? 0.789 40.151 12.958 1.00 21.62 1417 ALA B CA 1
ATOM 1257 C C . ALA B 1 40 ? 0.562 40.661 14.387 1.00 28.48 1417 ALA B C 1
ATOM 1258 O O . ALA B 1 40 ? -0.307 40.185 15.115 1.00 24.87 1417 ALA B O 1
ATOM 1265 N N . LYS B 1 41 ? 1.324 41.660 14.800 1.00 31.01 1418 LYS B N 1
ATOM 1266 C CA . LYS B 1 41 ? 1.173 42.126 16.171 1.00 38.83 1418 LYS B CA 1
ATOM 1267 C C . LYS B 1 41 ? -0.004 43.098 16.308 1.00 44.24 1418 LYS B C 1
ATOM 1268 O O . LYS B 1 41 ? -0.288 43.594 17.399 1.00 51.96 1418 LYS B O 1
ATOM 1287 N N . GLU B 1 42 ? -0.708 43.329 15.202 1.00 42.35 1419 GLU B N 1
ATOM 1288 C CA . GLU B 1 42 ? -1.948 44.114 15.205 1.00 42.98 1419 GLU B CA 1
ATOM 1289 C C . GLU B 1 42 ? -3.205 43.232 15.125 1.00 41.52 1419 GLU B C 1
ATOM 1290 O O . GLU B 1 42 ? -4.329 43.734 15.047 1.00 36.21 1419 GLU B O 1
ATOM 1302 N N . LEU B 1 43 ? -3.018 41.915 15.138 1.00 31.25 1420 LEU B N 1
ATOM 1303 C CA . LEU B 1 43 ? -4.136 40.987 15.107 1.00 32.29 1420 LEU B CA 1
ATOM 1304 C C . LEU B 1 43 ? -4.911 40.941 16.416 1.00 37.52 1420 LEU B C 1
ATOM 1305 O O . LEU B 1 43 ? -4.417 41.310 17.479 1.00 34.39 1420 LEU B O 1
ATOM 1322 N N . ALA C 1 6 ? -27.441 41.055 28.636 1.00 106.92 1383 ALA C N 1
ATOM 1323 C CA . ALA C 1 6 ? -26.829 42.032 27.744 1.00 108.54 1383 ALA C CA 1
ATOM 1324 C C . ALA C 1 6 ? -25.329 42.111 28.000 1.00 115.31 1383 ALA C C 1
ATOM 1325 O O . ALA C 1 6 ? -24.532 42.202 27.065 1.00 108.68 1383 ALA C O 1
ATOM 1331 N N . GLU C 1 7 ? -24.953 42.078 29.273 1.00 131.14 1384 GLU C N 1
ATOM 1332 C CA . GLU C 1 7 ? -23.548 42.099 29.658 1.00 139.68 1384 GLU C CA 1
ATOM 1333 C C . GLU C 1 7 ? -22.922 40.732 29.413 1.00 134.15 1384 GLU C C 1
ATOM 1334 O O . GLU C 1 7 ? -21.855 40.626 28.807 1.00 138.80 1384 GLU C O 1
ATOM 1340 N N . GLU C 1 8 ? -23.592 39.689 29.892 1.00 118.57 1385 GLU C N 1
ATOM 1341 C CA . GLU C 1 8 ? -23.149 38.322 29.659 1.00 103.39 1385 GLU C CA 1
ATOM 1342 C C . GLU C 1 8 ? -23.137 38.038 28.164 1.00 88.20 1385 GLU C C 1
ATOM 1343 O O . GLU C 1 8 ? -22.199 37.437 27.643 1.00 89.17 1385 GLU C O 1
ATOM 1349 N N . ARG C 1 9 ? -24.186 38.482 27.479 1.00 70.84 1386 ARG C N 1
ATOM 1350 C CA . ARG C 1 9 ? -24.304 38.282 26.041 1.00 60.83 1386 ARG C CA 1
ATOM 1351 C C . ARG C 1 9 ? -23.100 38.867 25.308 1.00 56.21 1386 ARG C C 1
ATOM 1352 O O . ARG C 1 9 ? -22.548 38.233 24.413 1.00 49.34 1386 ARG C O 1
ATOM 1358 N N . GLU C 1 10 ? -22.708 40.078 25.694 1.00 60.70 1387 GLU C N 1
ATOM 1359 C CA . GLU C 1 10 ? -21.605 40.783 25.050 1.00 62.94 1387 GLU C CA 1
ATOM 1360 C C . GLU C 1 10 ? -20.277 40.065 25.257 1.00 58.46 1387 GLU C C 1
ATOM 1361 O O . GLU C 1 10 ? -19.500 39.907 24.319 1.00 52.74 1387 GLU C O 1
ATOM 1373 N N . ARG C 1 11 ? -20.016 39.635 26.486 1.00 54.61 1388 ARG C N 1
ATOM 1374 C CA . ARG C 1 11 ? -18.734 39.025 26.813 1.00 56.62 1388 ARG C CA 1
ATOM 1375 C C . ARG C 1 11 ? -18.662 37.575 26.344 1.00 52.77 1388 ARG C C 1
ATOM 1376 O O . ARG C 1 11 ? -17.580 37.038 26.113 1.00 53.47 1388 ARG C O 1
ATOM 1397 N N . LEU C 1 12 ? -19.815 36.940 26.195 1.00 49.55 1389 LEU C N 1
ATOM 1398 C CA . LEU C 1 12 ? -19.855 35.613 25.608 1.00 52.33 1389 LEU C CA 1
ATOM 1399 C C . LEU C 1 12 ? -19.426 35.709 24.149 1.00 47.94 1389 LEU C C 1
ATOM 1400 O O . LEU C 1 12 ? -18.602 34.923 23.675 1.00 43.49 1389 LEU C O 1
ATOM 1416 N N . ALA C 1 13 ? -19.973 36.696 23.448 1.00 40.90 1390 ALA C N 1
ATOM 1417 C CA . ALA C 1 13 ? -19.640 36.908 22.053 1.00 39.61 1390 ALA C CA 1
ATOM 1418 C C . ALA C 1 13 ? -18.141 37.140 21.920 1.00 39.65 1390 ALA C C 1
ATOM 1419 O O . ALA C 1 13 ? -17.503 36.601 21.016 1.00 38.64 1390 ALA C O 1
ATOM 1426 N N . GLU C 1 14 ? -17.587 37.938 22.828 1.00 36.87 1391 GLU C N 1
ATOM 1427 C CA . GLU C 1 14 ? -16.170 38.270 22.790 1.00 42.02 1391 GLU C CA 1
ATOM 1428 C C . GLU C 1 14 ? -15.315 37.012 22.776 1.00 40.05 1391 GLU C C 1
ATOM 1429 O O . GLU C 1 14 ? -14.343 36.928 22.018 1.00 31.33 1391 GLU C O 1
ATOM 1441 N N . VAL C 1 15 ? -15.679 36.034 23.603 1.00 40.95 1392 VAL C N 1
ATOM 1442 C CA . VAL C 1 15 ? -14.877 34.819 23.746 1.00 40.99 1392 VAL C CA 1
ATOM 1443 C C . VAL C 1 15 ? -14.980 33.940 22.513 1.00 40.73 1392 VAL C C 1
ATOM 1444 O O . VAL C 1 15 ? -13.990 33.352 22.059 1.00 34.48 1392 VAL C O 1
ATOM 1457 N N . GLU C 1 16 ? -16.179 33.845 21.965 1.00 34.91 1393 GLU C N 1
ATOM 1458 C CA . GLU C 1 16 ? -16.373 33.081 20.745 1.00 44.57 1393 GLU C CA 1
ATOM 1459 C C . GLU C 1 16 ? -15.560 33.687 19.595 1.00 39.58 1393 GLU C C 1
ATOM 1460 O O . GLU C 1 16 ? -14.954 32.961 18.797 1.00 36.72 1393 GLU C O 1
ATOM 1472 N N . ALA C 1 17 ? -15.525 35.015 19.520 1.00 33.26 1394 ALA C N 1
ATOM 1473 C CA . ALA C 1 17 ? -14.774 35.681 18.464 1.00 28.41 1394 ALA C CA 1
ATOM 1474 C C . ALA C 1 17 ? -13.275 35.465 18.652 1.00 28.56 1394 ALA C C 1
ATOM 1475 O O . ALA C 1 17 ? -12.539 35.303 17.683 1.00 28.05 1394 ALA C O 1
ATOM 1482 N N . ALA C 1 18 ? -12.833 35.466 19.908 1.00 29.62 1395 ALA C N 1
ATOM 1483 C CA . ALA C 1 18 ? -11.437 35.193 20.218 1.00 33.10 1395 ALA C CA 1
ATOM 1484 C C . ALA C 1 18 ? -11.082 33.763 19.841 1.00 26.49 1395 ALA C C 1
ATOM 1485 O O . ALA C 1 18 ? -9.957 33.485 19.400 1.00 23.18 1395 ALA C O 1
ATOM 1492 N N . LEU C 1 19 ? -12.031 32.854 20.033 1.00 30.05 1396 LEU C N 1
ATOM 1493 C CA . LEU C 1 19 ? -11.809 31.450 19.725 1.00 34.63 1396 LEU C CA 1
ATOM 1494 C C . LEU C 1 19 ? -11.770 31.269 18.222 1.00 31.69 1396 LEU C C 1
ATOM 1495 O O . LEU C 1 19 ? -10.980 30.491 17.704 1.00 31.62 1396 LEU C O 1
ATOM 1511 N N . GLU C 1 20 ? -12.604 31.999 17.500 1.00 25.17 1397 GLU C N 1
ATOM 1512 C CA . GLU C 1 20 ? -12.569 31.902 16.050 1.00 25.87 1397 GLU C CA 1
ATOM 1513 C C . GLU C 1 20 ? -11.199 32.386 15.539 1.00 32.08 1397 GLU C C 1
ATOM 1514 O O . GLU C 1 20 ? -10.644 31.828 14.583 1.00 29.53 1397 GLU C O 1
ATOM 1526 N N . LYS C 1 21 ? -10.639 33.399 16.199 1.00 23.41 1398 LYS C N 1
ATOM 1527 C CA . LYS C 1 21 ? -9.376 33.963 15.775 1.00 22.31 1398 LYS C CA 1
ATOM 1528 C C . LYS C 1 21 ? -8.301 32.923 16.017 1.00 22.02 1398 LYS C C 1
ATOM 1529 O O . LYS C 1 21 ? -7.475 32.645 15.148 1.00 20.96 1398 LYS C O 1
ATOM 1548 N N . GLN C 1 22 ? -8.334 32.308 17.188 1.00 23.74 1399 GLN C N 1
ATOM 1549 C CA . GLN C 1 22 ? -7.420 31.203 17.440 1.00 27.38 1399 GLN C CA 1
ATOM 1550 C C . GLN C 1 22 ? -7.634 30.073 16.415 1.00 25.17 1399 GLN C C 1
ATOM 1551 O O . GLN C 1 22 ? -6.674 29.535 15.879 1.00 20.49 1399 GLN C O 1
ATOM 1565 N N . ARG C 1 23 ? -8.889 29.737 16.122 1.00 26.19 1400 ARG C N 1
ATOM 1566 C CA . ARG C 1 23 ? -9.199 28.681 15.150 1.00 25.22 1400 ARG C CA 1
ATOM 1567 C C . ARG C 1 23 ? -8.632 28.985 13.763 1.00 30.90 1400 ARG C C 1
ATOM 1568 O O . ARG C 1 23 ? -8.001 28.141 13.137 1.00 30.62 1400 ARG C O 1
ATOM 1589 N N . GLN C 1 24 ? -8.849 30.197 13.279 1.00 26.17 1401 GLN C N 1
ATOM 1590 C CA . GLN C 1 24 ? -8.378 30.561 11.968 1.00 23.26 1401 GLN C CA 1
ATOM 1591 C C . GLN C 1 24 ? -6.838 30.511 11.918 1.00 24.58 1401 GLN C C 1
ATOM 1592 O O . GLN C 1 24 ? -6.255 30.080 10.925 1.00 22.34 1401 GLN C O 1
ATOM 1606 N N . LEU C 1 25 ? -6.181 30.939 12.992 1.00 23.60 1402 LEU C N 1
ATOM 1607 C CA . LEU C 1 25 ? -4.720 30.908 13.023 1.00 25.65 1402 LEU C CA 1
ATOM 1608 C C . LEU C 1 25 ? -4.217 29.476 13.152 1.00 19.77 1402 LEU C C 1
ATOM 1609 O O . LEU C 1 25 ? -3.125 29.161 12.691 1.00 18.39 1402 LEU C O 1
ATOM 1625 N N . ALA C 1 26 ? -4.994 28.610 13.802 1.00 22.72 1403 ALA C N 1
ATOM 1626 C CA . ALA C 1 26 ? -4.593 27.207 13.923 1.00 22.66 1403 ALA C CA 1
ATOM 1627 C C . ALA C 1 26 ? -4.692 26.522 12.569 1.00 26.19 1403 ALA C C 1
ATOM 1628 O O . ALA C 1 26 ? -3.848 25.684 12.227 1.00 21.58 1403 ALA C O 1
ATOM 1635 N N . GLU C 1 27 ? -5.702 26.913 11.796 1.00 22.29 1404 GLU C N 1
ATOM 1636 C CA . GLU C 1 27 ? -5.864 26.460 10.413 1.00 25.35 1404 GLU C CA 1
ATOM 1637 C C . GLU C 1 27 ? -4.649 26.874 9.594 1.00 24.59 1404 GLU C C 1
ATOM 1638 O O . GLU C 1 27 ? -4.035 26.060 8.903 1.00 21.75 1404 GLU C O 1
ATOM 1650 N N . ALA C 1 28 ? -4.310 28.156 9.675 1.00 22.87 1405 ALA C N 1
ATOM 1651 C CA . ALA C 1 28 ? -3.202 28.702 8.911 1.00 22.76 1405 ALA C CA 1
ATOM 1652 C C . ALA C 1 28 ? -1.884 28.028 9.309 1.00 17.30 1405 ALA C C 1
ATOM 1653 O O . ALA C 1 28 ? -1.106 27.635 8.458 1.00 16.52 1405 ALA C O 1
ATOM 1660 N N . HIS C 1 29 ? -1.626 27.890 10.608 1.00 18.57 1406 HIS C N 1
ATOM 1661 C CA . HIS C 1 29 ? -0.421 27.194 11.050 1.00 15.29 1406 HIS C CA 1
ATOM 1662 C C . HIS C 1 29 ? -0.373 25.736 10.593 1.00 18.03 1406 HIS C C 1
ATOM 1663 O O . HIS C 1 29 ? 0.664 25.232 10.199 1.00 20.88 1406 HIS C O 1
ATOM 1676 N N . ALA C 1 30 ? -1.509 25.051 10.641 1.00 18.06 1407 ALA C N 1
ATOM 1677 C CA . ALA C 1 30 ? -1.525 23.660 10.207 1.00 18.41 1407 ALA C CA 1
ATOM 1678 C C . ALA C 1 30 ? -1.148 23.548 8.738 1.00 16.72 1407 ALA C C 1
ATOM 1679 O O . ALA C 1 30 ? -0.413 22.626 8.331 1.00 17.54 1407 ALA C O 1
ATOM 1686 N N . GLN C 1 31 ? -1.663 24.483 7.948 1.00 16.83 1408 GLN C N 1
ATOM 1687 C CA . GLN C 1 31 ? -1.394 24.519 6.523 1.00 18.54 1408 GLN C CA 1
ATOM 1688 C C . GLN C 1 31 ? 0.108 24.736 6.273 1.00 18.32 1408 GLN C C 1
ATOM 1689 O O . GLN C 1 31 ? 0.725 24.048 5.453 1.00 15.73 1408 GLN C O 1
ATOM 1703 N N . ALA C 1 32 ? 0.694 25.690 6.982 1.00 14.43 1409 ALA C N 1
ATOM 1704 C CA . ALA C 1 32 ? 2.128 25.980 6.798 1.00 18.49 1409 ALA C CA 1
ATOM 1705 C C . ALA C 1 32 ? 2.959 24.798 7.237 1.00 15.63 1409 ALA C C 1
ATOM 1706 O O . ALA C 1 32 ? 4.001 24.525 6.664 1.00 13.60 1409 ALA C O 1
ATOM 1713 N N . LYS C 1 33 ? 2.520 24.125 8.292 1.00 16.37 1410 LYS C N 1
ATOM 1714 C CA . LYS C 1 33 ? 3.221 22.969 8.793 1.00 19.03 1410 LYS C CA 1
ATOM 1715 C C . LYS C 1 33 ? 3.224 21.886 7.734 1.00 19.14 1410 LYS C C 1
ATOM 1716 O O . LYS C 1 33 ? 4.248 21.292 7.461 1.00 17.10 1410 LYS C O 1
ATOM 1735 N N . ALA C 1 34 ? 2.074 21.639 7.125 1.00 16.62 1411 ALA C N 1
ATOM 1736 C CA . ALA C 1 34 ? 1.962 20.583 6.134 1.00 23.70 1411 ALA C CA 1
ATOM 1737 C C . ALA C 1 34 ? 2.789 20.945 4.913 1.00 16.47 1411 ALA C C 1
ATOM 1738 O O . ALA C 1 34 ? 3.401 20.084 4.289 1.00 16.25 1411 ALA C O 1
ATOM 1745 N N . GLN C 1 35 ? 2.851 22.231 4.593 1.00 16.46 1412 GLN C N 1
ATOM 1746 C CA . GLN C 1 35 ? 3.638 22.679 3.447 1.00 15.10 1412 GLN C CA 1
ATOM 1747 C C . GLN C 1 35 ? 5.138 22.482 3.689 1.00 20.12 1412 GLN C C 1
ATOM 1748 O O . GLN C 1 35 ? 5.880 22.065 2.798 1.00 15.91 1412 GLN C O 1
ATOM 1762 N N . ALA C 1 36 ? 5.587 22.797 4.895 1.00 14.88 1413 ALA C N 1
ATOM 1763 C CA . ALA C 1 36 ? 6.974 22.583 5.248 1.00 12.39 1413 ALA C CA 1
ATOM 1764 C C . ALA C 1 36 ? 7.272 21.087 5.131 1.00 17.30 1413 ALA C C 1
ATOM 1765 O O . ALA C 1 36 ? 8.335 20.704 4.695 1.00 16.16 1413 ALA C O 1
ATOM 1772 N N . GLU C 1 37 ? 6.323 20.234 5.530 1.00 17.99 1414 GLU C N 1
ATOM 1773 C CA . GLU C 1 37 ? 6.517 18.779 5.430 1.00 14.69 1414 GLU C CA 1
ATOM 1774 C C . GLU C 1 37 ? 6.603 18.309 3.979 1.00 17.99 1414 GLU C C 1
ATOM 1775 O O . GLU C 1 37 ? 7.409 17.457 3.646 1.00 16.81 1414 GLU C O 1
ATOM 1787 N N . ARG C 1 38 ? 5.775 18.888 3.120 1.00 17.13 1415 ARG C N 1
ATOM 1788 C CA . ARG C 1 38 ? 5.804 18.588 1.693 1.00 17.81 1415 ARG C CA 1
ATOM 1789 C C . ARG C 1 38 ? 7.107 18.997 1.045 1.00 18.09 1415 ARG C C 1
ATOM 1790 O O . ARG C 1 38 ? 7.665 18.258 0.249 1.00 16.95 1415 ARG C O 1
ATOM 1811 N N . GLU C 1 39 ? 7.577 20.188 1.393 1.00 16.31 1416 GLU C N 1
ATOM 1812 C CA . GLU C 1 39 ? 8.860 20.677 0.908 1.00 16.40 1416 GLU C CA 1
ATOM 1813 C C . GLU C 1 39 ? 10.007 19.783 1.389 1.00 19.47 1416 GLU C C 1
ATOM 1814 O O . GLU C 1 39 ? 10.947 19.526 0.641 1.00 20.41 1416 GLU C O 1
ATOM 1826 N N . ALA C 1 40 ? 9.923 19.285 2.628 1.00 16.41 1417 ALA C N 1
ATOM 1827 C CA . ALA C 1 40 ? 11.018 18.473 3.188 1.00 18.33 1417 ALA C CA 1
ATOM 1828 C C . ALA C 1 40 ? 11.162 17.156 2.454 1.00 14.17 1417 ALA C C 1
ATOM 1829 O O . ALA C 1 40 ? 12.259 16.575 2.411 1.00 17.58 1417 ALA C O 1
ATOM 1836 N N . LYS C 1 41 ? 10.073 16.651 1.890 1.00 16.04 1418 LYS C N 1
ATOM 1837 C CA . LYS C 1 41 ? 10.159 15.389 1.140 1.00 17.57 1418 LYS C CA 1
ATOM 1838 C C . LYS C 1 41 ? 11.020 15.518 -0.135 1.00 21.20 1418 LYS C C 1
ATOM 1839 O O . LYS C 1 41 ? 11.448 14.516 -0.713 1.00 21.30 1418 LYS C O 1
ATOM 1858 N N . GLU C 1 42 ? 11.247 16.741 -0.588 1.00 20.12 1419 GLU C N 1
ATOM 1859 C CA . GLU C 1 42 ? 12.081 16.977 -1.759 1.00 22.79 1419 GLU C CA 1
ATOM 1860 C C . GLU C 1 42 ? 13.562 17.051 -1.398 1.00 24.88 1419 GLU C C 1
ATOM 1861 O O . GLU C 1 42 ? 14.413 17.263 -2.256 1.00 27.55 1419 GLU C O 1
ATOM 1873 N N . LEU C 1 43 ? 13.881 16.842 -0.126 1.00 23.82 1420 LEU C N 1
ATOM 1874 C CA . LEU C 1 43 ? 15.270 16.885 0.324 1.00 19.75 1420 LEU C CA 1
ATOM 1875 C C . LEU C 1 43 ? 16.073 15.604 0.110 1.00 27.76 1420 LEU C C 1
ATOM 1876 O O . LEU C 1 43 ? 15.567 14.515 -0.178 1.00 30.20 1420 LEU C O 1
ATOM 1893 N N . HIS D 1 3 ? 25.141 20.683 -12.475 1.00 70.65 1380 HIS D N 1
ATOM 1894 C CA . HIS D 1 3 ? 23.960 21.452 -12.844 1.00 73.36 1380 HIS D CA 1
ATOM 1895 C C . HIS D 1 3 ? 22.897 21.348 -11.761 1.00 77.44 1380 HIS D C 1
ATOM 1896 O O . HIS D 1 3 ? 22.450 22.357 -11.216 1.00 75.27 1380 HIS D O 1
ATOM 1901 N N . MET D 1 4 ? 22.502 20.116 -11.453 1.00 83.74 1381 MET D N 1
ATOM 1902 C CA . MET D 1 4 ? 21.429 19.854 -10.498 1.00 84.29 1381 MET D CA 1
ATOM 1903 C C . MET D 1 4 ? 21.765 20.337 -9.084 1.00 74.44 1381 MET D C 1
ATOM 1904 O O . MET D 1 4 ? 20.910 20.322 -8.196 1.00 76.80 1381 MET D O 1
ATOM 1918 N N . ARG D 1 5 ? 23.007 20.763 -8.871 1.00 54.95 1382 ARG D N 1
ATOM 1919 C CA . ARG D 1 5 ? 23.357 21.439 -7.630 1.00 41.63 1382 ARG D CA 1
ATOM 1920 C C . ARG D 1 5 ? 22.441 22.639 -7.435 1.00 35.76 1382 ARG D C 1
ATOM 1921 O O . ARG D 1 5 ? 22.214 23.086 -6.313 1.00 33.87 1382 ARG D O 1
ATOM 1942 N N . ALA D 1 6 ? 21.931 23.167 -8.544 1.00 40.62 1383 ALA D N 1
ATOM 1943 C CA . ALA D 1 6 ? 21.020 24.302 -8.511 1.00 42.78 1383 ALA D CA 1
ATOM 1944 C C . ALA D 1 6 ? 19.720 23.911 -7.825 1.00 31.79 1383 ALA D C 1
ATOM 1945 O O . ALA D 1 6 ? 19.188 24.672 -7.016 1.00 25.96 1383 ALA D O 1
ATOM 1952 N N . GLU D 1 7 ? 19.218 22.719 -8.129 1.00 34.11 1384 GLU D N 1
ATOM 1953 C CA . GLU D 1 7 ? 17.985 22.262 -7.525 1.00 35.50 1384 GLU D CA 1
ATOM 1954 C C . GLU D 1 7 ? 18.169 22.117 -6.021 1.00 31.07 1384 GLU D C 1
ATOM 1955 O O . GLU D 1 7 ? 17.293 22.510 -5.255 1.00 27.31 1384 GLU D O 1
ATOM 1967 N N . GLU D 1 8 ? 19.302 21.550 -5.607 1.00 27.13 1385 GLU D N 1
ATOM 1968 C CA . GLU D 1 8 ? 19.596 21.407 -4.173 1.00 24.61 1385 GLU D CA 1
ATOM 1969 C C . GLU D 1 8 ? 19.393 22.711 -3.421 1.00 25.67 1385 GLU D C 1
ATOM 1970 O O . GLU D 1 8 ? 18.670 22.764 -2.403 1.00 25.77 1385 GLU D O 1
ATOM 1982 N N . ARG D 1 9 ? 20.027 23.774 -3.904 1.00 19.80 1386 ARG D N 1
ATOM 1983 C CA . ARG D 1 9 ? 19.984 25.048 -3.202 1.00 17.55 1386 ARG D CA 1
ATOM 1984 C C . ARG D 1 9 ? 18.524 25.519 -3.140 1.00 22.32 1386 ARG D C 1
ATOM 1985 O O . ARG D 1 9 ? 18.095 26.037 -2.127 1.00 19.17 1386 ARG D O 1
ATOM 2006 N N . GLU D 1 10 ? 17.786 25.316 -4.229 1.00 20.56 1387 GLU D N 1
ATOM 2007 C CA . GLU D 1 10 ? 16.375 25.704 -4.310 1.00 23.93 1387 GLU D CA 1
ATOM 2008 C C . GLU D 1 10 ? 15.515 24.945 -3.303 1.00 22.84 1387 GLU D C 1
ATOM 2009 O O . GLU D 1 10 ? 14.697 25.540 -2.600 1.00 17.79 1387 GLU D O 1
ATOM 2021 N N . ARG D 1 11 ? 15.709 23.639 -3.212 1.00 19.90 1388 ARG D N 1
ATOM 2022 C CA . ARG D 1 11 ? 14.918 22.828 -2.298 1.00 18.49 1388 ARG D CA 1
ATOM 2023 C C . ARG D 1 11 ? 15.237 23.185 -0.846 1.00 18.26 1388 ARG D C 1
ATOM 2024 O O . ARG D 1 11 ? 14.351 23.178 -0.016 1.00 20.42 1388 ARG D O 1
ATOM 2045 N N . LEU D 1 12 ? 16.498 23.490 -0.536 1.00 16.32 1389 LEU D N 1
ATOM 2046 C CA . LEU D 1 12 ? 16.833 23.899 0.833 1.00 18.29 1389 LEU D CA 1
ATOM 2047 C C . LEU D 1 12 ? 16.131 25.197 1.169 1.00 13.34 1389 LEU D C 1
ATOM 2048 O O . LEU D 1 12 ? 15.567 25.364 2.252 1.00 13.05 1389 LEU D O 1
ATOM 2064 N N . ALA D 1 13 ? 16.166 26.130 0.224 1.00 16.30 1390 ALA D N 1
ATOM 2065 C CA . ALA D 1 13 ? 15.609 27.447 0.467 1.00 15.40 1390 ALA D CA 1
ATOM 2066 C C . ALA D 1 13 ? 14.103 27.330 0.668 1.00 14.86 1390 ALA D C 1
ATOM 2067 O O . ALA D 1 13 ? 13.515 28.059 1.465 1.00 14.04 1390 ALA D O 1
ATOM 2074 N N . GLU D 1 14 ? 13.488 26.456 -0.116 1.00 14.37 1391 GLU D N 1
ATOM 2075 C CA . GLU D 1 14 ? 12.044 26.231 0.000 1.00 13.63 1391 GLU D CA 1
ATOM 2076 C C . GLU D 1 14 ? 11.675 25.764 1.398 1.00 13.50 1391 GLU D C 1
ATOM 2077 O O . GLU D 1 14 ? 10.702 26.241 1.978 1.00 15.05 1391 GLU D O 1
ATOM 2089 N N . VAL D 1 15 ? 12.428 24.822 1.944 1.00 14.79 1392 VAL D N 1
ATOM 2090 C CA . VAL D 1 15 ? 12.115 24.351 3.279 1.00 16.19 1392 VAL D CA 1
ATOM 2091 C C . VAL D 1 15 ? 12.313 25.438 4.326 1.00 12.23 1392 VAL D C 1
ATOM 2092 O O . VAL D 1 15 ? 11.460 25.634 5.172 1.00 13.44 1392 VAL D O 1
ATOM 2105 N N . GLU D 1 16 ? 13.458 26.123 4.277 1.00 13.14 1393 GLU D N 1
ATOM 2106 C CA . GLU D 1 16 ? 13.728 27.212 5.204 1.00 13.47 1393 GLU D CA 1
ATOM 2107 C C . GLU D 1 16 ? 12.624 28.276 5.165 1.00 12.52 1393 GLU D C 1
ATOM 2108 O O . GLU D 1 16 ? 12.204 28.738 6.193 1.00 14.15 1393 GLU D O 1
ATOM 2120 N N . ALA D 1 17 ? 12.195 28.669 3.986 1.00 12.82 1394 ALA D N 1
ATOM 2121 C CA . ALA D 1 17 ? 11.152 29.704 3.896 1.00 17.00 1394 ALA D CA 1
ATOM 2122 C C . ALA D 1 17 ? 9.844 29.223 4.517 1.00 15.95 1394 ALA D C 1
ATOM 2123 O O . ALA D 1 17 ? 9.136 29.974 5.191 1.00 12.77 1394 ALA D O 1
ATOM 2130 N N . ALA D 1 18 ? 9.542 27.948 4.328 1.00 12.43 1395 ALA D N 1
ATOM 2131 C CA . ALA D 1 18 ? 8.329 27.360 4.866 1.00 19.12 1395 ALA D CA 1
ATOM 2132 C C . ALA D 1 18 ? 8.383 27.228 6.386 1.00 13.28 1395 ALA D C 1
ATOM 2133 O O . ALA D 1 18 ? 7.392 27.476 7.055 1.00 14.39 1395 ALA D O 1
ATOM 2140 N N . LEU D 1 19 ? 9.540 26.863 6.931 1.00 16.58 1396 LEU D N 1
ATOM 2141 C CA . LEU D 1 19 ? 9.743 26.817 8.377 1.00 12.97 1396 LEU D CA 1
ATOM 2142 C C . LEU D 1 19 ? 9.544 28.195 9.028 1.00 15.16 1396 LEU D C 1
ATOM 2143 O O . LEU D 1 19 ? 8.921 28.326 10.101 1.00 16.82 1396 LEU D O 1
ATOM 2159 N N . GLU D 1 20 ? 10.064 29.224 8.373 1.00 12.99 1397 GLU D N 1
ATOM 2160 C CA . GLU D 1 20 ? 9.918 30.581 8.879 1.00 12.23 1397 GLU D CA 1
ATOM 2161 C C . GLU D 1 20 ? 8.450 30.942 8.905 1.00 12.19 1397 GLU D C 1
ATOM 2162 O O . GLU D 1 20 ? 7.985 31.417 9.916 1.00 14.42 1397 GLU D O 1
ATOM 2174 N N . LYS D 1 21 ? 7.741 30.713 7.812 1.00 12.63 1398 LYS D N 1
ATOM 2175 C CA . LYS D 1 21 ? 6.308 30.968 7.794 1.00 13.99 1398 LYS D CA 1
ATOM 2176 C C . LYS D 1 21 ? 5.581 30.235 8.922 1.00 18.09 1398 LYS D C 1
ATOM 2177 O O . LYS D 1 21 ? 4.729 30.807 9.602 1.00 17.12 1398 LYS D O 1
ATOM 2196 N N . GLN D 1 22 ? 5.897 28.961 9.112 1.00 15.74 1399 GLN D N 1
ATOM 2197 C CA . GLN D 1 22 ? 5.280 28.159 10.174 1.00 15.65 1399 GLN D CA 1
ATOM 2198 C C . GLN D 1 22 ? 5.556 28.759 11.565 1.00 14.35 1399 GLN D C 1
ATOM 2199 O O . GLN D 1 22 ? 4.668 28.834 12.401 1.00 15.27 1399 GLN D O 1
ATOM 2213 N N . ARG D 1 23 ? 6.797 29.189 11.785 1.00 13.25 1400 ARG D N 1
ATOM 2214 C CA . ARG D 1 23 ? 7.213 29.824 13.031 1.00 13.22 1400 ARG D CA 1
ATOM 2215 C C . ARG D 1 23 ? 6.434 31.092 13.282 1.00 14.98 1400 ARG D C 1
ATOM 2216 O O . ARG D 1 23 ? 5.951 31.310 14.374 1.00 16.02 1400 ARG D O 1
ATOM 2237 N N . GLN D 1 24 ? 6.322 31.936 12.266 1.00 18.69 1401 GLN D N 1
ATOM 2238 C CA . GLN D 1 24 ? 5.549 33.163 12.402 1.00 15.11 1401 GLN D CA 1
ATOM 2239 C C . GLN D 1 24 ? 4.083 32.898 12.757 1.00 14.70 1401 GLN D C 1
ATOM 2240 O O . GLN D 1 24 ? 3.510 33.552 13.637 1.00 17.69 1401 GLN D O 1
ATOM 2254 N N . LEU D 1 25 ? 3.478 31.928 12.090 1.00 12.18 1402 LEU D N 1
ATOM 2255 C CA . LEU D 1 25 ? 2.095 31.577 12.390 1.00 12.16 1402 LEU D CA 1
ATOM 2256 C C . LEU D 1 25 ? 1.968 30.923 13.783 1.00 17.98 1402 LEU D C 1
ATOM 2257 O O . LEU D 1 25 ? 0.972 31.109 14.491 1.00 21.90 1402 LEU D O 1
ATOM 2273 N N . ALA D 1 26 ? 2.981 30.181 14.183 1.00 15.07 1403 ALA D N 1
ATOM 2274 C CA . ALA D 1 26 ? 3.029 29.605 15.512 1.00 16.65 1403 ALA D CA 1
ATOM 2275 C C . ALA D 1 26 ? 3.009 30.707 16.560 1.00 22.02 1403 ALA D C 1
ATOM 2276 O O . ALA D 1 26 ? 2.316 30.610 17.564 1.00 24.21 1403 ALA D O 1
ATOM 2283 N N . GLU D 1 27 ? 3.762 31.769 16.311 1.00 19.54 1404 GLU D N 1
ATOM 2284 C CA . GLU D 1 27 ? 3.805 32.887 17.249 1.00 19.77 1404 GLU D CA 1
ATOM 2285 C C . GLU D 1 27 ? 2.462 33.613 17.338 1.00 24.76 1404 GLU D C 1
ATOM 2286 O O . GLU D 1 27 ? 1.991 33.942 18.429 1.00 23.89 1404 GLU D O 1
ATOM 2298 N N . ALA D 1 28 ? 1.844 33.863 16.193 1.00 22.01 1405 ALA D N 1
ATOM 2299 C CA . ALA D 1 28 ? 0.564 34.550 16.166 1.00 17.22 1405 ALA D CA 1
ATOM 2300 C C . ALA D 1 28 ? -0.538 33.695 16.788 1.00 22.96 1405 ALA D C 1
ATOM 2301 O O . ALA D 1 28 ? -1.381 34.197 17.510 1.00 24.31 1405 ALA D O 1
ATOM 2308 N N . HIS D 1 29 ? -0.521 32.400 16.505 1.00 23.46 1406 HIS D N 1
ATOM 2309 C CA . HIS D 1 29 ? -1.483 31.482 17.114 1.00 21.86 1406 HIS D CA 1
ATOM 2310 C C . HIS D 1 29 ? -1.337 31.463 18.637 1.00 20.65 1406 HIS D C 1
ATOM 2311 O O . HIS D 1 29 ? -2.325 31.512 19.387 1.00 23.60 1406 HIS D O 1
ATOM 2324 N N . ALA D 1 30 ? -0.093 31.396 19.101 1.00 24.42 1407 ALA D N 1
ATOM 2325 C CA . ALA D 1 30 ? 0.166 31.374 20.537 1.00 25.18 1407 ALA D CA 1
ATOM 2326 C C . ALA D 1 30 ? -0.461 32.593 21.209 1.00 27.77 1407 ALA D C 1
ATOM 2327 O O . ALA D 1 30 ? -1.037 32.480 22.293 1.00 30.02 1407 ALA D O 1
ATOM 2334 N N . GLN D 1 31 ? -0.348 33.751 20.563 1.00 21.56 1408 GLN D N 1
ATOM 2335 C CA . GLN D 1 31 ? -0.868 35.007 21.097 1.00 28.85 1408 GLN D CA 1
ATOM 2336 C C . GLN D 1 31 ? -2.395 34.978 21.111 1.00 33.13 1408 GLN D C 1
ATOM 2337 O O . GLN D 1 31 ? -3.028 35.428 22.068 1.00 41.15 1408 GLN D O 1
ATOM 2351 N N . ALA D 1 32 ? -2.985 34.443 20.045 1.00 23.70 1409 ALA D N 1
ATOM 2352 C CA . ALA D 1 32 ? -4.431 34.356 19.942 1.00 21.67 1409 ALA D CA 1
ATOM 2353 C C . ALA D 1 32 ? -4.954 33.400 20.995 1.00 31.09 1409 ALA D C 1
ATOM 2354 O O . ALA D 1 32 ? -6.009 33.623 21.580 1.00 29.63 1409 ALA D O 1
ATOM 2361 N N . LYS D 1 33 ? -4.211 32.330 21.236 1.00 24.47 1410 LYS D N 1
ATOM 2362 C CA . LYS D 1 33 ? -4.621 31.339 22.222 1.00 27.04 1410 LYS D CA 1
ATOM 2363 C C . LYS D 1 33 ? -4.583 31.932 23.629 1.00 31.56 1410 LYS D C 1
ATOM 2364 O O . LYS D 1 33 ? -5.494 31.706 24.429 1.00 33.80 1410 LYS D O 1
ATOM 2383 N N . ALA D 1 34 ? -3.554 32.716 23.926 1.00 34.29 1411 ALA D N 1
ATOM 2384 C CA . ALA D 1 34 ? -3.430 33.341 25.243 1.00 38.49 1411 ALA D CA 1
ATOM 2385 C C . ALA D 1 34 ? -4.558 34.340 25.496 1.00 39.56 1411 ALA D C 1
ATOM 2386 O O . ALA D 1 34 ? -5.084 34.427 26.610 1.00 38.23 1411 ALA D O 1
ATOM 2393 N N . GLN D 1 35 ? -4.912 35.107 24.467 1.00 31.99 1412 GLN D N 1
ATOM 2394 C CA . GLN D 1 35 ? -6.010 36.065 24.572 1.00 36.92 1412 GLN D CA 1
ATOM 2395 C C . GLN D 1 35 ? -7.310 35.331 24.837 1.00 38.14 1412 GLN D C 1
ATOM 2396 O O . GLN D 1 35 ? -8.107 35.731 25.698 1.00 36.84 1412 GLN D O 1
ATOM 2410 N N . ALA D 1 36 ? -7.532 34.244 24.107 1.00 28.26 1413 ALA D N 1
ATOM 2411 C CA . ALA D 1 36 ? -8.778 33.505 24.258 1.00 32.45 1413 ALA D CA 1
ATOM 2412 C C . ALA D 1 36 ? -8.879 32.932 25.667 1.00 42.60 1413 ALA D C 1
ATOM 2413 O O . ALA D 1 36 ? -9.886 33.111 26.351 1.00 42.50 1413 ALA D O 1
ATOM 2420 N N . GLU D 1 37 ? -7.831 32.240 26.099 1.00 41.79 1414 GLU D N 1
ATOM 2421 C CA . GLU D 1 37 ? -7.839 31.602 27.414 1.00 42.27 1414 GLU D CA 1
ATOM 2422 C C . GLU D 1 37 ? -8.115 32.612 28.523 1.00 47.59 1414 GLU D C 1
ATOM 2423 O O . GLU D 1 37 ? -8.883 32.332 29.454 1.00 38.55 1414 GLU D O 1
ATOM 2435 N N . ARG D 1 38 ? -7.510 33.791 28.424 1.00 47.51 1415 ARG D N 1
ATOM 2436 C CA . ARG D 1 38 ? -7.744 34.829 29.424 1.00 53.95 1415 ARG D CA 1
ATOM 2437 C C . ARG D 1 38 ? -9.195 35.301 29.435 1.00 56.97 1415 ARG D C 1
ATOM 2438 O O . ARG D 1 38 ? -9.810 35.404 30.497 1.00 54.94 1415 ARG D O 1
ATOM 2459 N N . GLU D 1 39 ? -9.741 35.596 28.259 1.00 58.94 1416 GLU D N 1
ATOM 2460 C CA . GLU D 1 39 ? -11.112 36.095 28.171 1.00 59.29 1416 GLU D CA 1
ATOM 2461 C C . GLU D 1 39 ? -12.109 35.108 28.757 1.00 62.37 1416 GLU D C 1
ATOM 2462 O O . GLU D 1 39 ? -13.074 35.502 29.409 1.00 59.52 1416 GLU D O 1
ATOM 2474 N N . ALA D 1 40 ? -11.884 33.824 28.513 1.00 61.23 1417 ALA D N 1
ATOM 2475 C CA . ALA D 1 40 ? -12.722 32.794 29.106 1.00 63.20 1417 ALA D CA 1
ATOM 2476 C C . ALA D 1 40 ? -12.671 32.895 30.630 1.00 70.84 1417 ALA D C 1
ATOM 2477 O O . ALA D 1 40 ? -13.707 32.926 31.294 1.00 65.31 1417 ALA D O 1
ATOM 2484 N N . LYS D 1 41 ? -11.459 32.966 31.173 1.00 84.30 1418 LYS D N 1
ATOM 2485 C CA . LYS D 1 41 ? -11.253 32.986 32.620 1.00 94.39 1418 LYS D CA 1
ATOM 2486 C C . LYS D 1 41 ? -11.928 34.188 33.272 1.00 103.90 1418 LYS D C 1
ATOM 2487 O O . LYS D 1 41 ? -12.529 34.068 34.338 1.00 109.91 1418 LYS D O 1
ATOM 2493 N N . GLU D 1 42 ? -11.819 35.347 32.633 1.00 103.93 1419 GLU D N 1
ATOM 2494 C CA . GLU D 1 42 ? -12.462 36.554 33.134 1.00 102.85 1419 GLU D CA 1
ATOM 2495 C C . GLU D 1 42 ? -13.976 36.448 32.981 1.00 103.69 1419 GLU D C 1
ATOM 2496 O O . GLU D 1 42 ? -14.731 36.908 33.836 1.00 105.95 1419 GLU D O 1
ATOM 2502 N N . LEU D 1 43 ? -14.412 35.833 31.887 1.00 101.42 1420 LEU D N 1
ATOM 2503 C CA . LEU D 1 43 ? -15.834 35.715 31.581 1.00 97.60 1420 LEU D CA 1
ATOM 2504 C C . LEU D 1 43 ? -16.473 34.549 32.328 1.00 90.26 1420 LEU D C 1
ATOM 2505 O O . LEU D 1 43 ? -16.919 34.695 33.466 1.00 92.84 1420 LEU D O 1
ATOM 2512 N N . ALA E 1 13 ? -14.447 25.844 18.014 1.00 98.01 1390 ALA E N 1
ATOM 2513 C CA . ALA E 1 13 ? -15.065 24.937 17.056 1.00 99.29 1390 ALA E CA 1
ATOM 2514 C C . ALA E 1 13 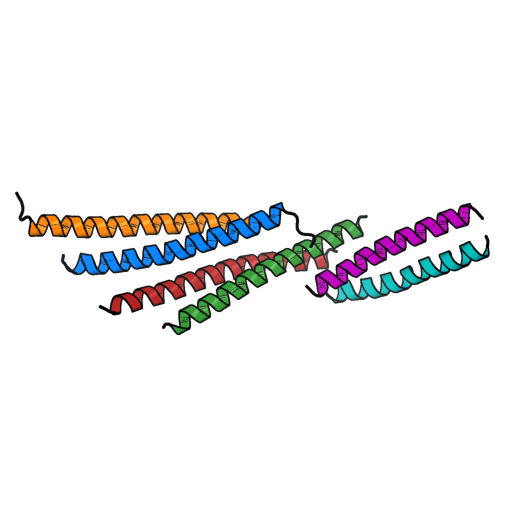? -16.266 24.237 17.687 1.00 102.44 1390 ALA E C 1
ATOM 2515 O O . ALA E 1 13 ? -17.409 24.646 17.481 1.00 100.24 1390 ALA E O 1
ATOM 2521 N N . GLU E 1 14 ? -16.010 23.181 18.453 1.00 110.86 1391 GLU E N 1
ATOM 2522 C CA . GLU E 1 14 ? -17.067 22.513 19.201 1.00 114.35 1391 GLU E CA 1
ATOM 2523 C C . GLU E 1 14 ? -17.455 23.374 20.394 1.00 107.60 1391 GLU E C 1
ATOM 2524 O O . GLU E 1 14 ? -18.602 23.363 20.838 1.00 114.48 1391 GLU E O 1
ATOM 2530 N N . VAL E 1 15 ? -16.485 24.120 20.912 1.00 88.86 1392 VAL E N 1
ATOM 2531 C CA . VAL E 1 15 ? -16.733 25.042 22.012 1.00 77.11 1392 VAL E CA 1
ATOM 2532 C C . VAL E 1 15 ? -17.496 26.269 21.520 1.00 69.96 1392 VAL E C 1
ATOM 2533 O O . VAL E 1 15 ? -18.399 26.753 22.203 1.00 66.67 1392 VAL E O 1
ATOM 2537 N N . GLU E 1 16 ? -17.136 26.761 20.334 1.00 66.75 1393 GLU E N 1
ATOM 2538 C CA . GLU E 1 16 ? -17.833 27.898 19.727 1.00 65.80 1393 GLU E CA 1
ATOM 2539 C C . GLU E 1 16 ? -19.316 27.591 19.523 1.00 66.78 1393 GLU E C 1
ATOM 2540 O O 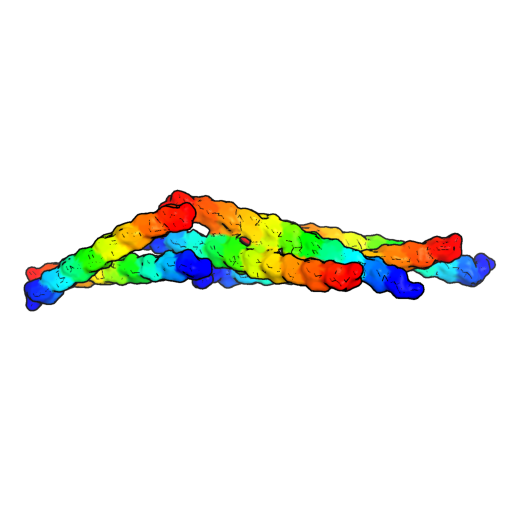. GLU E 1 16 ? -20.159 28.474 19.666 1.00 64.68 1393 GLU E O 1
ATOM 2552 N N . ALA E 1 17 ? -19.627 26.345 19.171 1.00 65.74 1394 ALA E N 1
ATOM 2553 C CA . ALA E 1 17 ? -21.018 25.933 18.979 1.00 64.84 1394 ALA E CA 1
ATOM 2554 C C . ALA E 1 17 ? -21.720 25.733 20.316 1.00 65.92 1394 ALA E C 1
ATOM 2555 O O . ALA E 1 17 ? -22.926 25.972 20.436 1.00 64.63 1394 ALA E O 1
ATOM 2562 N N . ALA E 1 18 ? -20.967 25.284 21.316 1.00 67.16 1395 ALA E N 1
ATOM 2563 C CA . ALA E 1 18 ? -21.517 25.073 22.653 1.00 71.02 1395 ALA E CA 1
ATOM 2564 C C . ALA E 1 18 ? -21.955 26.400 23.268 1.00 74.49 1395 ALA E C 1
ATOM 2565 O O . ALA E 1 18 ? -23.053 26.518 23.819 1.00 77.51 1395 ALA E O 1
ATOM 2572 N N . LEU E 1 19 ? -21.083 27.397 23.163 1.00 75.79 1396 LEU E N 1
ATOM 2573 C CA . LEU E 1 19 ? -21.345 28.731 23.691 1.00 72.74 1396 LEU E CA 1
ATOM 2574 C C . LEU E 1 19 ? -22.470 29.427 22.928 1.00 67.10 1396 LEU E C 1
ATOM 2575 O O . LEU E 1 19 ? -23.207 30.232 23.496 1.00 71.22 1396 LEU E O 1
ATOM 2591 N N . GLU E 1 20 ? -22.593 29.121 21.640 1.00 66.85 1397 GLU E N 1
ATOM 2592 C CA . GLU E 1 20 ? -23.626 29.722 20.803 1.00 69.25 1397 GLU E CA 1
ATOM 2593 C C . GLU E 1 20 ? -24.996 29.193 21.201 1.00 74.55 1397 GLU E C 1
ATOM 2594 O O . GLU E 1 20 ? -25.987 29.918 21.150 1.00 74.41 1397 GLU E O 1
ATOM 2606 N N . LYS E 1 21 ? -25.044 27.922 21.590 1.00 79.63 1398 LYS E N 1
ATOM 2607 C CA . LYS E 1 21 ? -26.286 27.309 22.041 1.00 82.57 1398 LYS E CA 1
ATOM 2608 C C . LYS E 1 21 ? -26.677 27.878 23.402 1.00 75.39 1398 LYS E C 1
ATOM 2609 O O . LYS E 1 21 ? -27.864 28.050 23.696 1.00 76.21 1398 LY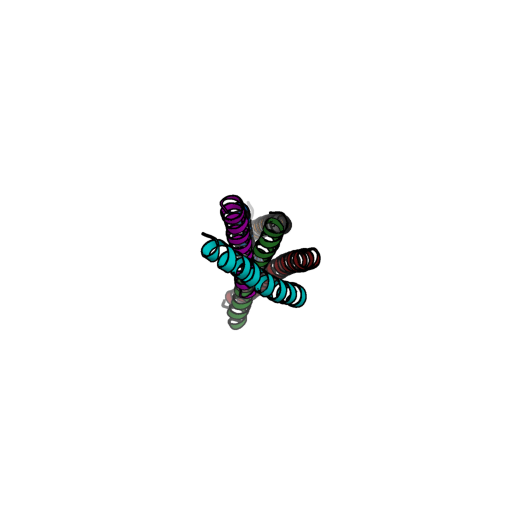S E O 1
ATOM 2628 N N . GLN E 1 22 ? -25.677 28.166 24.232 1.00 65.01 1399 GLN E N 1
ATOM 2629 C CA . GLN E 1 22 ? -25.925 28.819 25.511 1.00 69.35 1399 GLN E CA 1
ATOM 2630 C C . GLN E 1 22 ? -26.485 30.210 25.277 1.00 67.52 1399 GLN E C 1
ATOM 2631 O O . GLN E 1 22 ? -27.528 30.569 25.811 1.00 65.10 1399 GLN E O 1
ATOM 2645 N N . ARG E 1 23 ? -25.771 30.995 24.479 1.00 67.14 1400 ARG E N 1
ATOM 2646 C CA . ARG E 1 23 ? -26.163 32.372 24.219 1.00 65.83 1400 ARG E CA 1
ATOM 2647 C C . ARG E 1 23 ? -27.597 32.440 23.703 1.00 71.36 1400 ARG E C 1
ATOM 2648 O O . ARG E 1 23 ? -28.365 33.319 24.092 1.00 67.66 1400 ARG E O 1
ATOM 2669 N N . GLN E 1 24 ? -27.949 31.504 22.827 1.00 81.00 1401 GLN E N 1
ATOM 2670 C CA . GLN E 1 24 ? -29.287 31.457 22.252 1.00 86.71 1401 GLN E CA 1
ATOM 2671 C C . GLN E 1 24 ? -30.329 31.050 23.293 1.00 81.56 1401 GLN E C 1
ATOM 2672 O O . GLN E 1 24 ? -31.457 31.541 23.272 1.00 88.96 1401 GLN E O 1
ATOM 2678 N N . LEU E 1 25 ? -29.954 30.156 24.202 1.00 63.91 1402 LEU E N 1
ATOM 2679 C CA . LEU E 1 25 ? -30.875 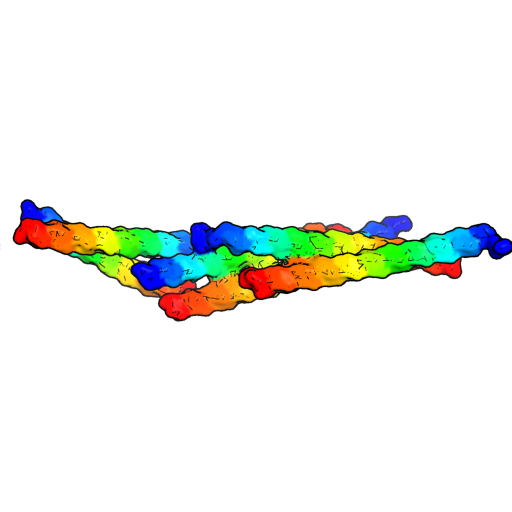29.690 25.237 1.00 64.01 1402 LEU E CA 1
ATOM 2680 C C . LEU E 1 25 ? -31.121 30.750 26.310 1.00 62.66 1402 LEU E C 1
ATOM 2681 O O . LEU E 1 25 ? -32.221 30.831 26.890 1.00 61.71 1402 LEU E O 1
ATOM 2697 N N . ALA E 1 26 ? -30.099 31.556 26.579 1.00 65.43 1403 ALA E N 1
ATOM 2698 C CA . ALA E 1 26 ? -30.236 32.689 27.484 1.00 64.12 1403 ALA E CA 1
ATOM 2699 C C . ALA E 1 26 ? -31.186 33.712 26.871 1.00 64.92 1403 ALA E C 1
ATOM 2700 O O . ALA E 1 26 ? -32.053 34.253 27.553 1.00 61.05 1403 ALA E O 1
ATOM 2707 N N . GLU E 1 27 ? -31.026 33.966 25.576 1.00 68.57 1404 GLU E N 1
ATOM 2708 C CA . GLU E 1 27 ? -31.918 34.872 24.860 1.00 71.56 1404 GLU E CA 1
ATOM 2709 C C . GLU E 1 27 ? -33.344 34.333 24.899 1.00 69.34 1404 GLU E C 1
ATOM 2710 O O . GLU E 1 27 ? -34.308 35.096 24.956 1.00 73.70 1404 GLU E O 1
ATOM 2716 N N . ALA E 1 28 ? -33.472 33.011 24.859 1.00 60.61 1405 ALA E N 1
ATOM 2717 C CA . ALA E 1 28 ? -34.779 32.374 24.934 1.00 65.47 1405 ALA E CA 1
ATOM 2718 C C . ALA E 1 28 ? -35.336 32.466 26.356 1.00 66.24 1405 ALA E C 1
ATOM 2719 O O . ALA E 1 28 ? -36.542 32.644 26.556 1.00 62.26 1405 ALA E O 1
ATOM 2726 N N . HIS E 1 29 ? -34.456 32.352 27.346 1.00 65.99 1406 HIS E N 1
ATOM 2727 C CA . HIS E 1 29 ? -34.864 32.478 28.743 1.00 62.95 1406 HIS E CA 1
ATOM 2728 C C . HIS E 1 29 ? -35.383 33.879 29.029 1.00 63.34 1406 HIS E C 1
ATOM 2729 O O . HIS E 1 29 ? -36.367 34.050 29.744 1.00 60.27 1406 HIS E O 1
ATOM 2742 N N . ALA E 1 30 ? -34.710 34.878 28.475 1.00 68.03 1407 ALA E N 1
ATOM 2743 C CA . ALA E 1 30 ? -35.111 36.265 28.653 1.00 67.46 1407 ALA E CA 1
ATOM 2744 C C . ALA E 1 30 ? -36.439 36.526 27.954 1.00 66.14 1407 ALA E C 1
ATOM 2745 O O . ALA E 1 30 ? -37.268 37.289 28.444 1.00 66.83 1407 ALA E O 1
ATOM 2752 N N . GLN E 1 31 ? -36.636 35.887 26.805 1.00 60.50 1408 GLN E N 1
ATOM 2753 C CA . GLN E 1 31 ? -37.895 36.001 26.082 1.00 59.71 1408 GLN E CA 1
ATOM 2754 C C . GLN E 1 31 ? -39.022 35.432 26.934 1.00 59.71 1408 GLN E C 1
ATOM 2755 O O . GLN E 1 31 ? -39.979 36.136 27.261 1.00 59.12 1408 GLN E O 1
ATOM 2761 N N . ALA E 1 32 ? -38.892 34.158 27.300 1.00 61.20 1409 ALA E N 1
ATOM 2762 C CA . ALA E 1 32 ? -39.900 33.476 28.109 1.00 62.77 1409 ALA E CA 1
ATOM 2763 C C . ALA E 1 32 ? -40.192 34.256 29.384 1.00 63.11 1409 ALA E C 1
ATOM 2764 O O . ALA E 1 32 ? -41.352 34.503 29.727 1.00 61.93 1409 ALA E O 1
ATOM 2771 N N . LYS E 1 33 ? -39.130 34.650 30.076 1.00 61.34 1410 LYS E N 1
ATOM 2772 C CA . LYS E 1 33 ? -39.253 35.367 31.340 1.00 66.38 1410 LYS E CA 1
ATOM 2773 C C . LYS E 1 33 ? -40.053 36.653 31.156 1.00 66.23 1410 LYS E C 1
ATOM 2774 O O . LYS E 1 33 ? -40.886 37.005 31.990 1.00 62.77 1410 LYS E O 1
ATOM 2793 N N . ALA E 1 34 ? -39.804 37.352 30.054 1.00 67.24 1411 ALA E N 1
ATOM 2794 C CA . ALA E 1 34 ? -40.488 38.610 29.789 1.00 65.94 1411 ALA E CA 1
ATOM 2795 C C . ALA E 1 34 ? -41.972 38.408 29.488 1.00 67.61 1411 ALA E C 1
ATOM 2796 O O . ALA E 1 34 ? -42.802 39.232 29.875 1.00 68.42 1411 ALA E O 1
ATOM 2803 N N . GLN E 1 35 ? -42.312 37.325 28.797 1.00 65.37 1412 GLN E N 1
ATOM 2804 C CA . GLN E 1 35 ? -43.702 37.105 28.410 1.00 69.90 1412 GLN E CA 1
ATOM 2805 C C . GLN E 1 35 ? -44.524 36.576 29.581 1.00 67.29 1412 GLN E C 1
ATOM 2806 O O . GLN E 1 35 ? -45.715 36.863 29.691 1.00 64.47 1412 GLN E O 1
ATOM 2820 N N . ALA E 1 36 ? -43.893 35.801 30.455 1.00 61.91 1413 ALA E N 1
ATOM 2821 C CA . ALA E 1 36 ? -44.579 35.325 31.648 1.00 58.75 1413 ALA E CA 1
ATOM 2822 C C . ALA E 1 36 ? -44.945 36.523 32.509 1.00 59.26 1413 ALA E C 1
ATOM 2823 O O . ALA E 1 36 ? -46.054 36.602 33.050 1.00 58.69 1413 ALA E O 1
ATOM 2830 N N . GLU E 1 37 ? -44.008 37.458 32.630 1.00 58.75 1414 GLU E N 1
ATOM 2831 C CA . GLU E 1 37 ? -44.228 38.683 33.388 1.00 61.06 1414 GLU E CA 1
ATOM 2832 C C . GLU E 1 37 ? -45.376 39.485 32.784 1.00 66.40 1414 GLU E C 1
ATOM 2833 O O . GLU E 1 37 ? -46.157 40.115 33.503 1.00 65.90 1414 GLU E O 1
ATOM 2839 N N . ARG E 1 38 ? -45.480 39.455 31.460 1.00 64.57 1415 ARG E N 1
ATOM 2840 C CA . ARG E 1 38 ? -46.524 40.195 30.758 1.00 66.00 1415 ARG E CA 1
ATOM 2841 C C . ARG E 1 38 ? -47.880 39.523 30.923 1.00 66.19 1415 ARG E C 1
ATOM 2842 O O . ARG E 1 38 ? -48.888 40.190 31.162 1.00 63.20 1415 ARG E O 1
ATOM 2848 N N . GLU E 1 39 ? -47.907 38.202 30.781 1.00 69.96 1416 GLU E N 1
ATOM 2849 C CA . GLU E 1 39 ? -49.146 37.455 30.938 1.00 72.25 1416 GLU E CA 1
ATOM 2850 C C . GLU E 1 39 ? -49.598 37.467 32.392 1.00 73.14 1416 GLU E C 1
ATOM 2851 O O . GLU E 1 39 ? -50.790 37.420 32.673 1.00 68.95 1416 GLU E O 1
ATOM 2863 N N . ALA E 1 40 ? -48.643 37.528 33.315 1.00 70.77 1417 ALA E N 1
ATOM 2864 C CA . ALA E 1 40 ? -48.969 37.590 34.734 1.00 68.62 1417 ALA E CA 1
ATOM 2865 C C . ALA E 1 40 ? -49.659 38.910 35.054 1.00 73.06 1417 ALA E C 1
ATOM 2866 O O . ALA E 1 40 ? -50.622 38.949 35.822 1.00 78.40 1417 ALA E O 1
ATOM 2873 N N . LYS E 1 41 ? -49.164 39.990 34.462 1.00 76.60 1418 LYS E N 1
ATOM 2874 C CA . LYS E 1 41 ? -49.782 41.300 34.625 1.00 82.50 1418 LYS E CA 1
ATOM 2875 C C . LYS E 1 41 ? -51.196 41.282 34.052 1.00 95.20 1418 LYS E C 1
ATOM 2876 O O . LYS E 1 41 ? -52.098 41.934 34.578 1.00 90.00 1418 LYS E O 1
ATOM 2882 N N . GLU E 1 42 ? -51.383 40.529 32.973 1.00 113.83 1419 GLU E N 1
ATOM 2883 C CA . GLU E 1 42 ? -52.691 40.405 32.341 1.00 125.28 1419 GLU E CA 1
ATOM 2884 C C . GLU E 1 42 ? -53.675 39.698 33.267 1.00 120.46 1419 GLU E C 1
ATOM 2885 O O . GLU E 1 42 ? -54.873 39.981 33.243 1.00 130.26 1419 GLU E O 1
ATOM 2891 N N . LEU E 1 43 ? -53.166 38.777 34.079 1.00 100.21 1420 LEU E N 1
ATOM 2892 C CA . LEU E 1 43 ? -53.999 38.050 35.030 1.00 84.28 1420 LEU E CA 1
ATOM 2893 C C . LEU E 1 43 ? -54.656 39.010 36.018 1.00 77.62 1420 LEU E C 1
ATOM 2894 O O . LEU E 1 43 ? -54.618 38.799 37.232 1.00 70.50 1420 LEU E O 1
ATOM 2900 N N . ARG F 1 11 ? -56.936 31.776 31.305 1.00 82.30 1388 ARG F N 1
ATOM 2901 C CA . ARG F 1 11 ? -55.950 32.816 31.572 1.00 85.32 1388 ARG F CA 1
ATOM 2902 C C . ARG F 1 11 ? -54.986 32.381 32.669 1.00 87.70 1388 ARG F C 1
ATOM 2903 O O . ARG F 1 11 ? -53.771 32.492 32.517 1.00 83.67 1388 ARG F O 1
ATOM 2908 N N . LEU F 1 12 ? -55.535 31.889 33.774 1.00 92.41 1389 LEU F N 1
ATOM 2909 C CA . LEU F 1 12 ? -54.722 31.437 34.898 1.00 96.18 1389 LEU F CA 1
ATOM 2910 C C . LEU F 1 12 ? -53.840 30.258 34.495 1.00 98.29 1389 LEU F C 1
ATOM 2911 O O . LEU F 1 12 ? -52.681 30.170 34.901 1.00 99.29 1389 LEU F O 1
ATOM 2917 N N . ALA F 1 13 ? -54.392 29.357 33.689 1.00 96.89 1390 ALA F N 1
ATOM 2918 C CA . ALA F 1 13 ? -53.647 28.195 33.219 1.00 95.24 1390 ALA F CA 1
ATOM 2919 C C . ALA F 1 13 ? -52.497 28.624 32.315 1.00 93.99 1390 ALA F C 1
ATOM 2920 O O . ALA F 1 13 ? -51.423 28.017 32.325 1.00 91.87 1390 ALA F O 1
ATOM 2927 N N . GLU F 1 14 ? -52.728 29.670 31.528 1.00 95.06 1391 GLU F N 1
ATOM 2928 C CA . GLU F 1 14 ? -51.709 30.180 30.619 1.00 93.65 1391 GLU F CA 1
ATOM 2929 C C . GLU F 1 14 ? -50.504 30.691 31.399 1.00 91.94 1391 GLU F C 1
ATOM 2930 O O . GLU F 1 14 ? -49.359 30.516 30.979 1.00 93.26 1391 GLU F O 1
ATOM 2936 N N . VAL F 1 15 ? -50.764 31.318 32.540 1.00 84.16 1392 VAL F N 1
ATOM 2937 C CA . VAL F 1 15 ? -49.695 31.875 33.357 1.00 79.32 1392 VAL F CA 1
ATOM 2938 C C . VAL F 1 15 ? -48.858 30.772 33.999 1.00 72.79 1392 VAL F C 1
ATOM 2939 O O . VAL F 1 15 ? -47.631 30.852 34.017 1.00 65.59 1392 VAL F O 1
ATOM 2943 N N . GLU F 1 16 ? -49.521 29.735 34.503 1.00 66.14 1393 GLU F N 1
ATOM 2944 C CA . GLU F 1 16 ? -48.839 28.674 35.242 1.00 66.77 1393 GLU F CA 1
ATOM 2945 C C . GLU F 1 16 ? -47.743 27.997 34.409 1.00 70.33 1393 GLU F C 1
ATOM 2946 O O . GLU F 1 16 ? -46.615 27.817 34.875 1.00 73.69 1393 GLU F O 1
ATOM 2952 N N . ALA F 1 17 ? -48.074 27.630 33.174 1.00 66.57 1394 ALA F N 1
ATOM 2953 C CA . ALA F 1 17 ? -47.124 26.943 32.306 1.00 63.76 1394 ALA F CA 1
ATOM 2954 C C . ALA F 1 17 ? -45.905 27.818 32.032 1.00 70.87 1394 ALA F C 1
ATOM 2955 O O . ALA F 1 17 ? -44.773 27.329 31.975 1.00 59.37 1394 ALA F O 1
ATOM 2962 N N . ALA F 1 18 ? -46.142 29.113 31.857 1.00 74.99 1395 ALA F N 1
ATOM 2963 C CA . ALA F 1 18 ? -45.062 30.047 31.575 1.00 72.97 1395 ALA F CA 1
ATOM 2964 C C . ALA F 1 18 ? -44.079 30.076 32.739 1.00 75.31 1395 ALA F C 1
ATOM 2965 O O . ALA F 1 18 ? -42.862 30.093 32.538 1.00 78.95 1395 ALA F O 1
ATOM 2972 N N . LEU F 1 19 ? -44.613 30.073 33.956 1.00 80.22 1396 LEU F N 1
ATOM 2973 C CA . LEU F 1 19 ? -43.786 30.041 35.154 1.00 87.88 1396 LEU F CA 1
ATOM 2974 C C . LEU F 1 19 ? -42.860 28.833 35.099 1.00 96.95 1396 LEU F C 1
ATOM 2975 O O . LEU F 1 19 ? -41.667 28.935 35.392 1.00 96.09 1396 LEU F O 1
ATOM 2981 N N . GLU F 1 20 ? -43.414 27.690 34.705 1.00 107.00 1397 GLU F N 1
ATOM 2982 C CA . GLU F 1 20 ? -42.639 26.459 34.597 1.00 107.82 1397 GLU F CA 1
ATOM 2983 C C . GLU F 1 20 ? -41.603 26.570 33.486 1.00 114.58 1397 GLU F C 1
ATOM 2984 O O . GLU F 1 20 ? -40.472 26.109 33.628 1.00 118.49 1397 GLU F O 1
ATOM 2996 N N . LYS F 1 21 ? -41.996 27.180 32.374 1.00 111.04 1398 LYS F N 1
ATOM 2997 C CA . LYS F 1 21 ? -41.119 27.281 31.216 1.00 105.43 1398 LYS F CA 1
ATOM 2998 C C . LYS F 1 21 ? -39.893 28.117 31.550 1.00 104.44 1398 LYS F C 1
ATOM 2999 O O . LYS F 1 21 ? -38.761 27.707 31.301 1.00 112.99 1398 LYS F O 1
ATOM 3018 N N . GLN F 1 22 ? -40.124 29.297 32.110 1.00 87.47 1399 GLN F N 1
ATOM 3019 C CA . GLN F 1 22 ? -39.032 30.133 32.579 1.00 79.85 1399 GLN F CA 1
ATOM 3020 C C . GLN F 1 22 ? -38.236 29.389 33.651 1.00 82.37 1399 GLN F C 1
ATOM 3021 O O . GLN F 1 22 ? -37.056 29.678 33.875 1.00 74.82 1399 GLN F O 1
ATOM 3035 N N . ARG F 1 23 ? -38.884 28.426 34.305 1.00 86.97 1400 ARG F N 1
ATOM 3036 C CA . ARG F 1 23 ? -38.202 27.534 35.241 1.00 93.54 1400 ARG F CA 1
ATOM 3037 C C . ARG F 1 23 ? -37.420 26.446 34.506 1.00 99.11 1400 ARG F C 1
ATOM 3038 O O . ARG F 1 23 ? -36.379 25.996 34.982 1.00 96.42 1400 ARG F O 1
ATOM 3044 N N . GLN F 1 24 ? -37.928 26.017 33.352 1.00 107.21 1401 GLN F N 1
ATOM 3045 C CA . GLN F 1 24 ? -37.214 25.054 32.521 1.00 111.51 1401 GLN F CA 1
ATOM 3046 C C . GLN F 1 24 ? -35.871 25.636 32.116 1.00 105.43 1401 GLN F C 1
ATOM 3047 O O . GLN F 1 24 ? -34.847 24.954 32.143 1.00 108.28 1401 GLN F O 1
ATOM 3061 N N . LEU F 1 25 ? -35.888 26.910 31.742 1.00 93.90 1402 LEU F N 1
ATOM 3062 C CA . LEU F 1 25 ? -34.701 27.574 31.228 1.00 82.89 1402 LEU F CA 1
ATOM 3063 C C . LEU F 1 25 ? -33.765 28.015 32.348 1.00 79.37 1402 LEU F C 1
ATOM 3064 O O . LEU F 1 25 ? -32.581 28.238 32.116 1.00 76.81 1402 LEU F O 1
ATOM 3080 N N . ALA F 1 26 ? -34.289 28.135 33.562 1.00 82.18 1403 ALA F N 1
ATOM 3081 C CA . ALA F 1 26 ? -33.448 28.446 34.711 1.00 89.80 1403 ALA F CA 1
ATOM 3082 C C . ALA F 1 26 ? -32.525 27.270 35.023 1.00 106.49 1403 ALA F C 1
ATOM 3083 O O . ALA F 1 26 ? -31.326 27.449 35.236 1.00 99.28 1403 ALA F O 1
ATOM 3090 N N . GLU F 1 27 ? -33.092 26.068 35.042 1.00 133.30 1404 GLU F N 1
ATOM 3091 C CA . GLU F 1 27 ? -32.331 24.859 35.343 1.00 150.46 1404 GLU F CA 1
ATOM 3092 C C . GLU F 1 27 ? -31.324 24.546 34.240 1.00 148.02 1404 GLU F C 1
ATOM 3093 O O . GLU F 1 27 ? -30.169 24.225 34.517 1.00 156.40 1404 GLU F O 1
ATOM 3099 N N . ALA F 1 28 ? -31.769 24.638 32.990 1.00 128.85 1405 ALA F N 1
ATOM 3100 C CA . ALA F 1 28 ? -30.917 24.328 31.847 1.00 112.72 1405 ALA F CA 1
ATOM 3101 C C . ALA F 1 28 ? -29.744 25.298 31.753 1.00 102.44 1405 ALA F C 1
ATOM 3102 O O . ALA F 1 28 ? -28.605 24.894 31.510 1.00 97.03 1405 ALA F O 1
ATOM 3109 N N . HIS F 1 29 ? -30.033 26.580 31.949 1.00 96.36 1406 HIS F N 1
ATOM 3110 C CA . HIS F 1 29 ? -29.022 27.624 31.837 1.00 90.21 1406 HIS F CA 1
ATOM 3111 C C . HIS F 1 29 ? -27.903 27.424 32.855 1.00 92.48 1406 HIS F C 1
ATOM 3112 O O . HIS F 1 29 ? -26.723 27.477 32.508 1.00 91.73 1406 HIS F O 1
ATOM 3125 N N . ALA F 1 30 ? -28.276 27.189 34.109 1.00 98.09 1407 ALA F N 1
ATOM 3126 C CA . ALA F 1 30 ? -27.304 27.027 35.184 1.00 105.79 1407 ALA F CA 1
ATOM 3127 C C . ALA F 1 30 ? -26.384 25.838 34.927 1.00 114.41 1407 ALA F C 1
ATOM 3128 O O . ALA F 1 30 ? -25.161 25.957 35.021 1.00 114.82 1407 ALA F O 1
ATOM 3135 N N . GLN F 1 31 ? -26.975 24.692 34.603 1.00 121.18 1408 GLN F N 1
ATOM 3136 C CA . GLN F 1 31 ? -26.202 23.486 34.328 1.00 125.06 1408 GLN F CA 1
ATOM 3137 C C . GLN F 1 31 ? -25.227 23.708 33.172 1.00 119.99 1408 GLN F C 1
ATOM 3138 O O . GLN F 1 31 ? -24.079 23.263 33.222 1.00 124.34 1408 GLN F O 1
ATOM 3144 N N . ALA F 1 32 ? -25.688 24.400 32.133 1.00 106.35 1409 ALA F N 1
ATOM 3145 C CA . ALA F 1 32 ? -24.860 24.671 30.960 1.00 93.25 1409 ALA F CA 1
ATOM 3146 C C . ALA F 1 32 ? -23.747 25.669 31.282 1.00 84.86 1409 ALA F C 1
ATOM 3147 O O . ALA F 1 32 ? -22.610 25.515 30.831 1.00 78.53 1409 ALA F O 1
ATOM 3154 N N . LYS F 1 33 ? -24.084 26.694 32.059 1.00 84.80 1410 LYS F N 1
ATOM 3155 C CA . LYS F 1 33 ? -23.104 27.680 32.500 1.00 86.65 1410 LYS F CA 1
ATOM 3156 C C . LYS F 1 33 ? -21.963 27.016 33.263 1.00 96.65 1410 LYS F C 1
ATOM 3157 O O . LYS F 1 33 ? -20.791 27.315 33.035 1.00 88.15 1410 LYS F O 1
ATOM 3176 N N . ALA F 1 34 ? -22.315 26.124 34.183 1.00 110.85 1411 ALA F N 1
ATOM 3177 C CA . ALA F 1 34 ? -21.321 25.410 34.972 1.00 120.56 1411 ALA F CA 1
ATOM 3178 C C . ALA F 1 34 ? -20.383 24.631 34.059 1.00 115.68 1411 ALA F C 1
ATOM 3179 O O . ALA F 1 34 ? -19.179 24.565 34.303 1.00 122.21 1411 ALA F O 1
ATOM 3186 N N . GLN F 1 35 ? -20.941 24.045 33.004 1.00 98.77 1412 GLN F N 1
ATOM 3187 C CA . GLN F 1 35 ? -20.156 23.270 32.051 1.00 86.23 1412 GLN F CA 1
ATOM 3188 C C . GLN F 1 35 ? -19.152 24.157 31.319 1.00 88.70 1412 GLN F C 1
ATOM 3189 O O . GLN F 1 35 ? -18.062 23.709 30.960 1.00 81.77 1412 GLN F O 1
ATOM 3195 N N . ALA F 1 36 ? -19.522 25.416 31.105 1.00 97.50 1413 ALA F N 1
ATOM 3196 C CA . ALA F 1 36 ? -18.669 26.353 30.385 1.00 104.19 1413 ALA F CA 1
ATOM 3197 C C . ALA F 1 36 ? -17.395 26.649 31.168 1.00 111.32 1413 ALA F C 1
ATOM 3198 O O . ALA F 1 36 ? -16.293 26.381 30.693 1.00 109.82 1413 ALA F O 1
ATOM 3205 N N . GLU F 1 37 ? -17.550 27.197 32.370 1.00 120.89 1414 GLU F N 1
ATOM 3206 C CA . GLU F 1 37 ? -16.405 27.551 33.202 1.00 125.08 1414 GLU F CA 1
ATOM 3207 C C . GLU F 1 37 ? -15.448 26.372 33.327 1.00 124.10 1414 GLU F C 1
ATOM 3208 O O . GLU F 1 37 ? -14.233 26.530 33.203 1.00 126.48 1414 GLU F O 1
ATOM 3214 N N . ARG F 1 38 ? -16.002 25.190 33.572 1.00 118.46 1415 ARG F N 1
ATOM 3215 C CA . ARG F 1 38 ? -15.203 23.976 33.651 1.00 118.45 1415 ARG F CA 1
ATOM 3216 C C . ARG F 1 38 ? -14.504 23.718 32.321 1.00 123.55 1415 ARG F C 1
ATOM 3217 O O . ARG F 1 38 ? -13.352 23.281 32.286 1.00 123.71 1415 ARG F O 1
ATOM 3223 N N . GLU F 1 39 ? -15.207 23.998 31.228 1.00 128.16 1416 GLU F N 1
ATOM 3224 C CA . GLU F 1 39 ? -14.691 23.732 29.890 1.00 125.53 1416 GLU F CA 1
ATOM 3225 C C . GLU F 1 39 ? -13.433 24.544 29.596 1.00 130.42 1416 GLU F C 1
ATOM 3226 O O . GLU F 1 39 ? -12.543 24.083 28.881 1.00 140.53 1416 GLU F O 1
ATOM 3238 N N . ALA F 1 40 ? -13.364 25.752 30.145 1.00 117.73 1417 ALA F N 1
ATOM 3239 C CA . ALA F 1 40 ? -12.201 26.608 29.955 1.00 105.84 1417 ALA F CA 1
ATOM 3240 C C . ALA F 1 40 ? -10.936 25.913 30.444 1.00 102.60 1417 ALA F C 1
ATOM 3241 O O . ALA F 1 40 ? -10.796 25.626 31.633 1.00 102.66 1417 ALA F O 1
#

Solvent-accessible surface area: 14278 Å² total; per-residue (Å²): 111,46,28,168,61,92,32,110,112,103,5,56,86,2,64,65,12,5,55,121,3,26,84,33,24,38,35,43,29,104,1,93,24,64,2,64,144,56,36,153,89,140,225,79,167,61,92,88,111,102,68,82,57,88,6,124,62,15,91,70,92,44,132,95,36,40,80,29,42,50,113,4,81,42,74,0,42,126,16,16,143,91,28,120,68,69,35,111,108,25,20,89,9,1,23,12,38,10,20,37,98,24,1,41,73,8,44,55,126,3,92,36,37,6,84,145,26,42,177,75,136,99,144,175,51,58,93,120,90,67,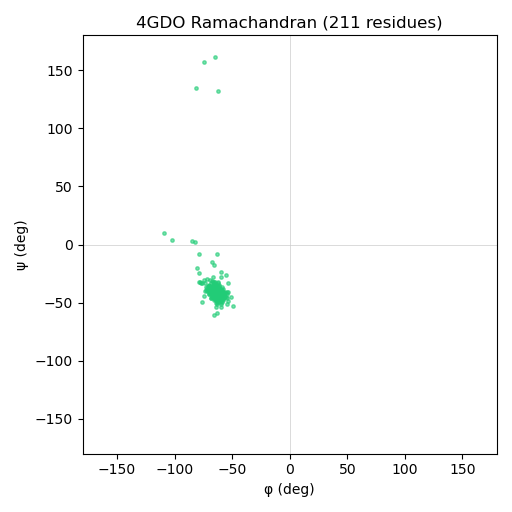83,14,21,16,123,7,0,86,31,35,40,139,12,2,39,98,8,44,58,83,1,83,53,71,0,95,161,60,26,78,69,76,78,87,44,17,63,59,24,73,140,16,76,59,58,30,66,43,46,58,63,8,112,60,81,12,62,63,65,56,91,89,92,114,81,83,53,25,67,67,6,60,108,91,54,45,113,32,52,70,45,45,61,70,38,116,67,53,29,80,84,136,86

Organism: Homo sapiens (NCBI:txid9606)

GO terms:
  GO:0042383 sarcolemma (C, IDA)
  GO:0030056 hemidesmosome (C, IDA)
  GO:0031581 hemidesmosome assembly (P, IDA)
  GO:0005515 protein binding (F, IPI)
  GO:0008307 structural constituent of muscle (F, TAS)
  GO:0005829 cytosol (C, TAS)
  GO:0043034 costamere (C, TAS)
  GO:0045296 cadherin binding (F, HDA)
  GO:0030506 ankyrin binding (F, IPI)
  GO:0045111 intermediate filament cytoskeleton (C, IDA)
  GO:0005925 focal adhesion (C, IDA)
  GO:0070062 extracellular exosome (C, HDA)
  GO:0005925 focal adhesion (C, HDA)
  GO:0003723 RNA binding (F, HDA)
  GO:0008307 structural constituent of muscle (F, IMP)

Radius of gyration: 29.26 Å; Cα contacts (8 Å, |Δi|>4): 183; chains: 6; bounding box: 96×35×59 Å

Foldseek 3Di:
DPDDVVVVVVVVVVVVVVVVVVVVVVVVVVVVVVVVVVVVVD/DPDPVVVVVVVVVVVVVVVVVVVVVVVVVVVVVVVVVVVVD/DVCVVVVVVVVVVVVVVVVVVVVVVVVVVVVVVVVVVD/DCVVVVVVVVVVVVVVVVVVVVVVVVVVVVVVVVVVVVVVD/DVVVVVVVVVVVVVVVVVVVVVVVVVVVVVD/DVVVVVVVVVVVVVCVVVVVVVVVVVVVVD

B-factor: mean 48.24, std 33.44, range [8.27, 192.05]

CATH classification: 1.20.5.580